Protein AF-A0A928HZC8-F1 (afdb_monomer)

Secondary structure (DSSP, 8-state):
--HHHHHHHHHHHHHHHHHHHHHHHHHHHHHHHHHEETTTTEEPTT-SHHHHHHHHHHHHHHHHHHHHHS-------------HHHHHHHHHHHHHHHHHHHHHHHHHHHH-PPPTT-TTHHHHHHHHHHHHHHHHHHHHHHHHHH--SPPPHHHHHHTTHHHHHHHHHHHHHHH-SSS-TT-HHHHHHHHHHHHHHHHHHHHHHHHTT---HHHHHHHHHHHHHHHHHHHHHHHHHHHTTSS---HHHHHHHHHHHHHHHHHHHHHHHHHHHHHHHHHHHHHHHHHHHHHHHHHHHHS--

Nearest PDB structures (foldseek):
  3l39-assembly1_A  TM=3.666E-01  e=6.088E-01  Bacteroides thetaiotaomicron VPI-5482
  2kvp-assembly1_A  TM=2.699E-01  e=8.727E+00  Mus musculus
  7sqc-assembly1_1J  TM=1.290E-01  e=7.329E+00  Chlamydomonas reinhardtii

Mean predicted aligned error: 8.34 Å

Solvent-accessible surface area (backbone atoms only — not comparable to full-atom values): 15394 Å² total; per-residue (Å²): 127,73,61,70,58,49,24,56,48,47,42,51,52,50,51,50,26,52,50,48,7,51,54,45,13,52,52,44,36,53,44,48,75,74,41,42,40,79,88,78,60,40,67,48,91,92,54,68,61,67,59,51,53,50,51,52,50,50,51,33,49,51,41,32,48,58,45,65,74,53,74,92,75,86,71,87,73,69,81,69,63,80,49,74,66,48,22,50,28,25,36,47,28,16,48,25,26,47,49,18,27,50,41,41,53,48,48,44,71,76,70,49,77,84,59,98,83,48,93,57,53,66,55,53,53,31,52,50,52,26,35,64,28,18,54,53,21,17,53,38,26,40,43,57,34,74,42,82,65,84,73,49,78,75,54,42,62,33,44,48,27,48,30,51,23,37,51,36,45,40,51,37,67,71,66,46,79,87,48,62,87,83,30,68,67,54,53,43,41,45,51,18,38,51,28,45,30,48,21,42,49,35,50,34,29,45,66,66,78,55,58,49,63,59,62,25,52,19,26,38,48,25,16,28,31,35,20,24,39,40,19,45,28,53,52,52,35,36,76,70,65,77,35,77,89,43,38,64,49,27,49,33,49,24,41,35,29,43,30,52,31,46,52,46,50,50,43,44,45,21,50,53,49,45,51,56,52,54,50,56,50,53,54,52,55,51,52,54,54,52,54,61,50,58,54,56,62,62,75,75,111

Structure (mmCIF, N/CA/C/O backbone):
data_AF-A0A928HZC8-F1
#
_entry.id   AF-A0A928HZC8-F1
#
loop_
_atom_site.group_PDB
_atom_site.id
_atom_site.type_symbol
_atom_site.label_atom_id
_atom_site.label_alt_id
_atom_site.label_comp_id
_atom_site.label_asym_id
_atom_site.label_entity_id
_atom_site.label_seq_id
_atom_site.pdbx_PDB_ins_code
_atom_site.Cartn_x
_atom_site.Cartn_y
_atom_site.Cartn_z
_atom_site.occupancy
_atom_site.B_iso_or_equiv
_atom_site.auth_seq_id
_atom_site.auth_comp_id
_atom_site.auth_asym_id
_atom_site.auth_atom_id
_atom_site.pdbx_PDB_model_num
ATOM 1 N N . MET A 1 1 ? -27.969 -8.891 21.035 1.00 46.31 1 MET A N 1
ATOM 2 C CA . MET A 1 1 ? -27.879 -9.924 19.961 1.00 46.31 1 MET A CA 1
ATOM 3 C C . MET A 1 1 ? -27.386 -9.442 18.578 1.00 46.31 1 MET A C 1
ATOM 5 O O . MET A 1 1 ? -26.776 -10.246 17.888 1.00 46.31 1 MET A O 1
ATOM 9 N N . LYS A 1 2 ? -27.617 -8.195 18.112 1.00 53.41 2 LYS A N 1
ATOM 10 C CA . LYS A 1 2 ? -27.191 -7.761 16.751 1.00 53.41 2 LYS A CA 1
ATOM 11 C C . LYS A 1 2 ? -25.713 -7.346 16.609 1.00 53.41 2 LYS A C 1
ATOM 13 O O . LYS A 1 2 ? -25.180 -7.478 15.510 1.00 53.41 2 LYS A O 1
ATOM 18 N N . GLN A 1 3 ? -25.048 -6.861 17.663 1.00 55.69 3 GLN A N 1
ATOM 19 C CA . GLN A 1 3 ? -23.662 -6.374 17.550 1.00 55.69 3 GLN A CA 1
ATOM 20 C C . GLN A 1 3 ? -22.612 -7.505 17.491 1.00 55.69 3 GLN A C 1
ATOM 22 O O . GLN A 1 3 ? -21.657 -7.382 16.729 1.00 55.69 3 GLN A O 1
ATOM 27 N N . THR A 1 4 ? -22.821 -8.653 18.154 1.00 57.78 4 THR A N 1
ATOM 28 C CA . THR A 1 4 ? -21.889 -9.806 18.089 1.00 57.78 4 THR A CA 1
ATOM 29 C C . THR A 1 4 ? -21.733 -10.364 16.666 1.00 57.78 4 THR A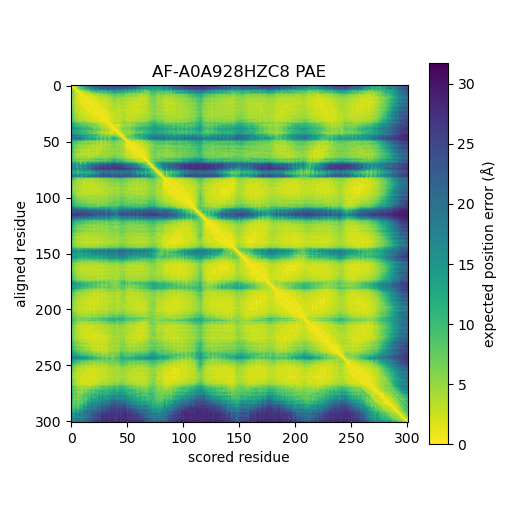 C 1
ATOM 31 O O . THR A 1 4 ? -20.652 -10.791 16.260 1.00 57.78 4 THR A O 1
ATOM 34 N N . GLY A 1 5 ? -22.793 -10.296 15.851 1.00 69.56 5 GLY A N 1
ATOM 35 C CA . GLY A 1 5 ? -22.745 -10.670 14.436 1.00 69.56 5 GLY A CA 1
ATOM 36 C C . GLY A 1 5 ? -21.952 -9.694 13.556 1.00 69.56 5 GLY A C 1
ATOM 37 O O . GLY A 1 5 ? -21.387 -10.113 12.544 1.00 69.56 5 GLY A O 1
ATOM 38 N N . LYS A 1 6 ? -21.878 -8.407 13.930 1.00 71.81 6 LYS A N 1
ATOM 39 C CA . LYS A 1 6 ? -21.172 -7.365 13.1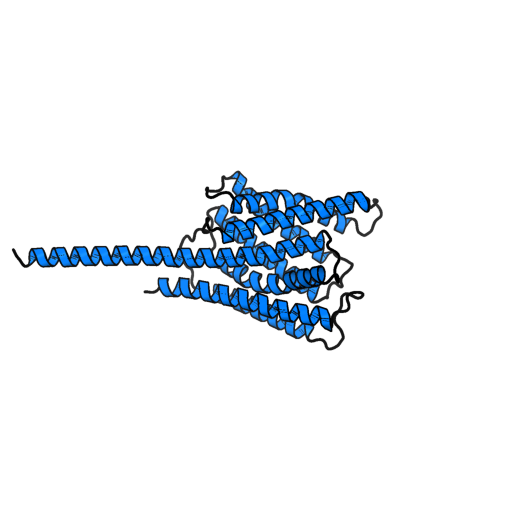61 1.00 71.81 6 LYS A CA 1
ATOM 40 C C . LYS A 1 6 ? -19.663 -7.579 13.220 1.00 71.81 6 LYS A C 1
ATOM 42 O O . LYS A 1 6 ? -19.020 -7.647 12.173 1.00 71.81 6 LYS A O 1
ATOM 47 N N . ALA A 1 7 ? -19.125 -7.735 14.423 1.00 72.31 7 ALA A N 1
ATOM 48 C CA . ALA A 1 7 ? -17.690 -7.836 14.620 1.00 72.31 7 ALA A CA 1
ATOM 49 C C . ALA A 1 7 ? -17.126 -9.137 14.020 1.00 72.31 7 ALA A C 1
ATOM 51 O O . ALA A 1 7 ? -16.178 -9.102 13.238 1.00 72.31 7 ALA A O 1
ATOM 52 N N . LYS A 1 8 ? -17.808 -10.274 14.237 1.00 80.88 8 LYS A N 1
ATOM 53 C CA . LYS A 1 8 ? -17.465 -11.555 13.594 1.00 80.88 8 LYS A CA 1
ATOM 54 C C . LYS A 1 8 ? -17.460 -11.453 12.064 1.00 80.88 8 LYS A C 1
ATOM 56 O O . LYS A 1 8 ? -16.576 -11.999 11.408 1.00 80.88 8 LYS A O 1
ATOM 61 N N . ARG A 1 9 ? -18.424 -10.733 11.479 1.00 83.56 9 ARG A N 1
ATOM 62 C CA . ARG A 1 9 ? -18.485 -10.492 10.028 1.00 83.56 9 ARG A CA 1
ATOM 63 C C . ARG A 1 9 ? -17.296 -9.662 9.537 1.00 83.56 9 ARG A C 1
ATOM 65 O O . ARG A 1 9 ? -16.719 -10.010 8.511 1.00 83.56 9 ARG A O 1
ATOM 72 N N . ASN A 1 10 ? -16.925 -8.597 10.246 1.00 84.38 10 ASN A N 1
ATOM 73 C CA . ASN A 1 10 ? -15.799 -7.736 9.871 1.00 84.38 10 ASN A CA 1
ATOM 74 C C . ASN A 1 10 ? -14.462 -8.498 9.924 1.00 84.38 10 ASN A C 1
ATOM 76 O O . ASN A 1 10 ? -13.658 -8.386 8.993 1.00 84.38 10 ASN A O 1
ATOM 80 N N . THR A 1 11 ? -14.268 -9.360 10.927 1.00 86.38 11 THR A N 1
ATOM 81 C CA . THR A 1 11 ? -13.117 -10.275 10.998 1.00 86.38 11 THR A CA 1
ATOM 82 C C . THR A 1 11 ? -13.085 -11.228 9.798 1.00 86.38 11 THR A C 1
ATOM 84 O O . THR A 1 11 ? -12.048 -11.365 9.149 1.00 86.38 11 THR A O 1
ATOM 87 N N . VAL A 1 12 ? -14.225 -11.840 9.446 1.00 89.62 12 VAL A N 1
ATOM 88 C CA . VAL A 1 12 ? -14.330 -12.751 8.290 1.00 89.62 12 VAL A CA 1
ATOM 89 C C . VAL A 1 12 ? -14.020 -12.032 6.977 1.00 89.62 12 VAL A C 1
ATOM 91 O O . VAL A 1 12 ? -13.264 -12.553 6.164 1.00 89.62 12 VAL A O 1
ATOM 94 N N . LEU A 1 13 ? -14.549 -10.826 6.766 1.00 89.31 13 LEU A N 1
ATOM 95 C CA . LEU A 1 13 ? -14.273 -10.036 5.560 1.00 89.31 13 LEU A CA 1
ATOM 96 C C . LEU A 1 13 ? -12.801 -9.649 5.446 1.00 89.31 13 LEU A C 1
ATOM 98 O O . LEU A 1 13 ? -12.233 -9.731 4.362 1.00 89.31 13 LEU A O 1
ATOM 102 N N . THR A 1 14 ? -12.177 -9.274 6.563 1.00 89.81 14 THR A N 1
ATOM 103 C CA . THR A 1 14 ? -10.745 -8.954 6.603 1.00 89.81 14 THR A CA 1
ATOM 104 C C . THR A 1 14 ? -9.903 -10.182 6.268 1.00 89.81 14 THR A C 1
ATOM 106 O O . THR A 1 14 ? -8.990 -10.092 5.447 1.00 89.81 14 THR A O 1
ATOM 109 N N . ALA A 1 15 ? -10.250 -11.347 6.824 1.00 92.00 15 ALA A N 1
ATOM 110 C CA . ALA A 1 15 ? -9.597 -12.610 6.495 1.00 92.00 15 ALA A CA 1
ATOM 111 C C . ALA A 1 15 ? -9.774 -12.974 5.011 1.00 92.00 15 ALA A C 1
ATOM 113 O O . ALA A 1 15 ? -8.798 -13.311 4.347 1.00 92.00 15 ALA A O 1
ATOM 114 N N . LEU A 1 16 ? -10.986 -12.839 4.460 1.00 92.88 16 LEU A N 1
ATOM 115 C CA . LEU A 1 16 ? -11.252 -13.079 3.038 1.00 92.88 16 LEU A CA 1
ATOM 116 C C . LEU A 1 16 ? -10.463 -12.121 2.137 1.00 92.88 16 LEU A C 1
ATOM 118 O O . LEU A 1 16 ? -9.894 -12.561 1.140 1.00 92.88 16 LEU A O 1
ATOM 122 N N . ALA A 1 17 ? -10.383 -10.837 2.493 1.00 92.19 17 ALA A N 1
ATOM 123 C CA . ALA A 1 17 ? -9.593 -9.852 1.759 1.00 92.19 17 ALA A CA 1
ATOM 124 C C . ALA A 1 17 ? -8.102 -10.218 1.774 1.00 92.19 17 ALA A C 1
ATOM 126 O O . ALA A 1 17 ? -7.478 -10.257 0.714 1.00 92.19 17 ALA A O 1
ATOM 127 N N . ALA A 1 18 ? -7.550 -10.584 2.934 1.00 92.25 18 ALA A N 1
ATOM 128 C CA . ALA A 1 18 ? -6.159 -11.016 3.062 1.00 92.25 18 ALA A CA 1
ATOM 129 C C . ALA A 1 18 ? -5.864 -12.310 2.279 1.00 92.25 18 ALA A C 1
ATOM 131 O O . ALA A 1 18 ? -4.873 -12.379 1.554 1.00 92.25 18 ALA A O 1
ATOM 132 N N . VAL A 1 19 ? -6.745 -13.314 2.356 1.00 93.69 19 VAL A N 1
ATOM 133 C CA . VAL A 1 19 ? -6.611 -14.560 1.581 1.00 93.69 19 VAL A CA 1
ATOM 134 C C . VAL A 1 19 ? -6.688 -14.275 0.082 1.00 93.69 19 VAL A C 1
ATOM 136 O O . VAL A 1 19 ? -5.854 -14.767 -0.674 1.00 93.69 19 VAL A O 1
ATOM 139 N N . SER A 1 20 ? -7.630 -13.435 -0.360 1.00 92.31 20 SER A N 1
ATOM 140 C CA . SER A 1 20 ? -7.736 -13.052 -1.772 1.00 92.31 20 SER A CA 1
ATOM 141 C C . SER A 1 20 ? -6.491 -12.308 -2.263 1.00 92.31 20 SER A C 1
ATOM 143 O O . SER A 1 20 ? -6.023 -12.584 -3.365 1.00 92.31 20 SER A O 1
ATOM 145 N N . ALA A 1 21 ? -5.902 -11.444 -1.427 1.00 93.00 21 ALA A N 1
ATOM 146 C CA . ALA A 1 21 ? -4.652 -10.754 -1.721 1.00 93.00 21 ALA A CA 1
ATOM 147 C C . ALA A 1 21 ? -3.503 -11.743 -1.952 1.00 93.00 21 ALA A C 1
ATOM 149 O O . ALA A 1 21 ? -2.781 -11.612 -2.936 1.00 93.00 21 ALA A O 1
ATOM 150 N N . LEU A 1 22 ? -3.372 -12.759 -1.092 1.00 92.56 22 LEU A N 1
ATOM 151 C CA . LEU A 1 22 ? -2.341 -13.792 -1.221 1.00 92.56 22 LEU A CA 1
ATOM 152 C C . LEU A 1 22 ? -2.549 -14.667 -2.461 1.00 92.56 22 LEU A C 1
ATOM 154 O O . LEU A 1 22 ? -1.602 -14.888 -3.211 1.00 92.56 22 LEU A O 1
ATOM 158 N N . VAL A 1 23 ? -3.775 -15.136 -2.711 1.00 93.25 23 VAL A N 1
ATOM 159 C CA . VAL A 1 23 ? -4.083 -15.981 -3.880 1.00 93.25 23 VAL A CA 1
ATOM 160 C C . VAL A 1 23 ? -3.816 -15.228 -5.185 1.00 93.25 23 VAL A C 1
ATOM 162 O O . VAL A 1 23 ? -3.160 -15.763 -6.079 1.00 93.25 23 VAL A O 1
ATOM 165 N N . LEU A 1 24 ? -4.277 -13.978 -5.288 1.00 92.44 24 LEU A N 1
ATOM 166 C CA . LEU A 1 24 ? -4.050 -13.145 -6.470 1.00 92.44 24 LEU A CA 1
ATOM 167 C C . LEU A 1 24 ? -2.570 -12.789 -6.639 1.00 92.44 24 LEU A C 1
ATOM 169 O O . LEU A 1 24 ? -2.073 -12.824 -7.762 1.00 92.44 24 LEU A O 1
ATOM 173 N N . ALA A 1 25 ? -1.855 -12.502 -5.547 1.00 92.12 25 ALA A N 1
ATOM 174 C CA . ALA A 1 25 ? -0.416 -12.260 -5.581 1.00 92.12 25 ALA A CA 1
ATOM 175 C C . ALA A 1 25 ? 0.354 -13.476 -6.102 1.00 92.12 25 ALA A C 1
ATOM 177 O O . ALA A 1 25 ? 1.162 -13.329 -7.011 1.00 92.12 25 ALA A O 1
ATOM 178 N N . VAL A 1 26 ? 0.068 -14.678 -5.590 1.00 92.00 26 VAL A N 1
ATOM 179 C CA . VAL A 1 26 ? 0.703 -15.917 -6.066 1.00 92.00 26 VAL A CA 1
ATOM 180 C C . VAL A 1 26 ? 0.413 -16.134 -7.549 1.00 92.00 26 VAL A C 1
ATOM 182 O O . VAL A 1 26 ? 1.335 -16.412 -8.315 1.00 92.00 26 VAL A O 1
ATOM 185 N N . TRP A 1 27 ? -0.839 -15.954 -7.981 1.00 91.00 27 TRP A N 1
ATOM 186 C CA . TRP A 1 27 ? -1.197 -16.089 -9.394 1.00 91.00 27 TRP A CA 1
ATOM 187 C C . TRP A 1 27 ? -0.432 -15.084 -10.269 1.00 91.00 27 TRP A C 1
ATOM 189 O O . TRP A 1 27 ? 0.175 -15.479 -11.265 1.00 91.00 27 TRP A O 1
ATOM 199 N N . GLN A 1 28 ? -0.379 -13.811 -9.874 1.00 90.25 28 GLN A N 1
ATOM 200 C CA . GLN A 1 28 ? 0.363 -12.789 -10.611 1.00 90.25 28 GLN A CA 1
ATOM 201 C C . GLN A 1 28 ? 1.872 -13.056 -10.618 1.00 90.25 28 GLN A C 1
ATOM 203 O O . GLN A 1 28 ? 2.502 -12.907 -11.659 1.00 90.25 28 GLN A O 1
ATOM 208 N N . SER A 1 29 ? 2.466 -13.494 -9.505 1.00 89.75 29 SER A N 1
ATOM 209 C CA . SER A 1 29 ? 3.883 -13.876 -9.455 1.00 89.75 29 SER A CA 1
ATOM 210 C C . SER A 1 29 ? 4.201 -15.010 -10.428 1.00 89.75 29 SER A C 1
ATOM 212 O O . SER A 1 29 ? 5.186 -14.921 -11.157 1.00 89.75 29 SER A O 1
ATOM 214 N N . LEU A 1 30 ? 3.355 -16.044 -10.488 1.00 89.69 30 LEU A N 1
ATOM 215 C CA . LEU A 1 30 ? 3.520 -17.153 -11.432 1.00 89.69 30 LEU A CA 1
ATOM 216 C C . LEU A 1 30 ? 3.375 -16.690 -12.887 1.00 89.69 30 LEU A C 1
ATOM 218 O O . LEU A 1 30 ? 4.137 -17.128 -13.750 1.00 89.69 30 LEU A O 1
ATOM 222 N N . LEU A 1 31 ? 2.428 -15.791 -13.172 1.00 87.75 31 LEU A N 1
ATOM 223 C CA . LEU A 1 31 ? 2.263 -15.208 -14.507 1.00 87.75 31 LEU A CA 1
ATOM 224 C C . LEU A 1 31 ? 3.474 -14.362 -14.909 1.00 87.75 31 LEU A C 1
ATOM 226 O O . LEU A 1 31 ? 3.952 -14.500 -16.034 1.00 87.75 31 LEU A O 1
ATOM 230 N N . LEU A 1 32 ? 4.000 -13.542 -13.996 1.00 86.12 32 LEU A N 1
ATOM 231 C CA . LEU A 1 32 ? 5.204 -12.748 -14.239 1.00 86.12 32 LEU A CA 1
ATOM 232 C C . LEU A 1 32 ? 6.428 -13.636 -14.499 1.00 86.12 32 LEU A C 1
ATOM 234 O O . LEU A 1 32 ? 7.189 -13.372 -15.417 1.00 86.12 32 LEU A O 1
ATOM 238 N N . GLN A 1 33 ? 6.600 -14.731 -13.761 1.00 86.12 33 GLN A N 1
ATOM 239 C CA . GLN A 1 33 ? 7.748 -15.624 -13.970 1.00 86.12 33 GLN A CA 1
ATOM 240 C C . GLN A 1 33 ? 7.670 -16.433 -15.267 1.00 86.12 33 GLN A C 1
ATOM 242 O O . GLN A 1 33 ? 8.701 -16.757 -15.847 1.00 86.12 33 GLN A O 1
ATOM 247 N N . SER A 1 34 ? 6.465 -16.814 -15.695 1.00 86.19 34 SER A N 1
ATOM 248 C CA . SER A 1 34 ? 6.293 -17.782 -16.786 1.00 86.19 34 SER A CA 1
ATOM 249 C C . SER A 1 34 ? 5.952 -17.168 -18.142 1.00 86.19 34 SER A C 1
ATOM 251 O O . SER A 1 34 ? 6.138 -17.840 -19.158 1.00 86.19 34 SER A O 1
ATOM 253 N N . LYS A 1 35 ? 5.385 -15.955 -18.164 1.00 85.69 35 LYS A N 1
ATOM 254 C CA . LYS A 1 35 ? 4.757 -15.362 -19.359 1.00 85.69 35 LYS A CA 1
ATOM 255 C C . LYS A 1 35 ? 5.023 -13.872 -19.544 1.00 85.69 35 LYS A C 1
ATOM 257 O O . LYS A 1 35 ? 4.456 -13.284 -20.465 1.00 85.69 35 LYS A O 1
ATOM 262 N N . PHE A 1 36 ? 5.793 -13.243 -18.661 1.00 83.12 36 PHE A N 1
ATOM 263 C CA . PHE A 1 36 ? 6.118 -11.827 -18.774 1.00 83.12 36 PHE A CA 1
ATOM 264 C C . PHE A 1 36 ? 7.534 -11.658 -19.303 1.00 83.12 36 PHE A C 1
ATOM 266 O O . PHE A 1 36 ? 8.500 -12.135 -18.712 1.00 83.12 36 PHE A O 1
ATOM 273 N N . ASP A 1 37 ? 7.637 -10.962 -20.424 1.00 81.94 37 ASP A N 1
ATOM 274 C CA . ASP A 1 37 ? 8.900 -10.520 -20.979 1.00 81.94 37 ASP A CA 1
ATOM 275 C C . ASP A 1 37 ? 9.331 -9.237 -20.256 1.00 81.94 37 ASP A C 1
ATOM 277 O O . ASP A 1 37 ? 8.673 -8.191 -20.340 1.00 81.94 37 ASP A O 1
ATOM 281 N N . PHE A 1 38 ? 10.430 -9.341 -19.509 1.00 76.75 38 PHE A N 1
ATOM 282 C CA . PHE A 1 38 ? 10.988 -8.246 -18.721 1.00 76.75 38 PHE A CA 1
ATOM 283 C C . PHE A 1 38 ? 11.695 -7.192 -19.576 1.00 76.75 38 PHE A C 1
ATOM 285 O O . PHE A 1 38 ? 11.777 -6.050 -19.127 1.00 76.75 38 PHE A O 1
ATOM 292 N N . ASP A 1 39 ? 12.123 -7.526 -20.798 1.00 75.06 39 ASP A N 1
ATOM 293 C CA . ASP A 1 39 ? 12.777 -6.579 -21.707 1.00 75.06 39 ASP A CA 1
ATOM 294 C C . ASP A 1 39 ? 11.744 -5.678 -22.388 1.00 75.06 39 ASP A C 1
ATOM 296 O O . ASP A 1 39 ? 11.927 -4.465 -22.508 1.00 75.06 39 ASP A O 1
ATOM 300 N N . THR A 1 40 ? 10.617 -6.259 -22.811 1.00 73.12 40 THR A N 1
ATOM 301 C CA . THR A 1 40 ? 9.531 -5.501 -23.452 1.00 73.12 40 THR A CA 1
ATOM 302 C C . THR A 1 40 ? 8.460 -5.014 -22.474 1.00 73.12 40 THR A C 1
ATOM 304 O O . THR A 1 40 ? 7.591 -4.231 -22.870 1.00 73.12 40 THR A O 1
ATOM 307 N N . HIS A 1 41 ? 8.527 -5.438 -21.206 1.00 73.31 41 HIS A N 1
ATOM 308 C CA . HIS A 1 41 ? 7.555 -5.204 -20.127 1.00 73.31 41 HIS A CA 1
ATOM 309 C C . HIS A 1 41 ? 6.134 -5.679 -20.442 1.00 73.31 41 HIS A C 1
ATOM 311 O O . HIS A 1 41 ? 5.140 -5.006 -20.115 1.00 73.31 41 HIS A O 1
ATOM 317 N N . THR A 1 42 ? 6.016 -6.802 -21.154 1.00 78.31 42 THR A N 1
ATOM 318 C CA . THR A 1 42 ? 4.739 -7.241 -21.721 1.00 78.31 42 THR A CA 1
ATOM 319 C C . THR A 1 42 ? 4.505 -8.732 -21.586 1.00 78.31 42 THR A C 1
ATOM 321 O O . THR A 1 42 ? 5.433 -9.522 -21.510 1.00 78.31 42 THR A O 1
ATOM 324 N N . TYR A 1 43 ? 3.230 -9.110 -21.515 1.00 80.88 43 TYR A N 1
ATOM 325 C CA . TYR A 1 43 ? 2.842 -10.513 -21.488 1.00 80.88 43 TYR A CA 1
ATOM 326 C C . TYR A 1 43 ? 2.843 -11.112 -22.890 1.00 80.88 43 TYR A C 1
ATOM 328 O O . TYR A 1 43 ? 2.415 -10.447 -23.840 1.00 80.88 43 TYR A O 1
ATOM 336 N N . ASP A 1 44 ? 3.209 -12.391 -22.981 1.00 81.06 44 ASP A N 1
ATOM 337 C CA . ASP A 1 44 ? 3.107 -13.167 -24.214 1.00 81.06 44 ASP A CA 1
ATOM 338 C C . ASP A 1 44 ? 1.677 -13.116 -24.794 1.00 81.06 44 ASP A C 1
ATOM 340 O O . ASP A 1 44 ? 0.688 -13.116 -24.039 1.00 81.06 44 ASP A O 1
ATOM 344 N N . PRO A 1 45 ? 1.521 -13.125 -26.129 1.00 74.25 45 PRO A N 1
ATOM 345 C CA . PRO A 1 45 ? 0.212 -13.214 -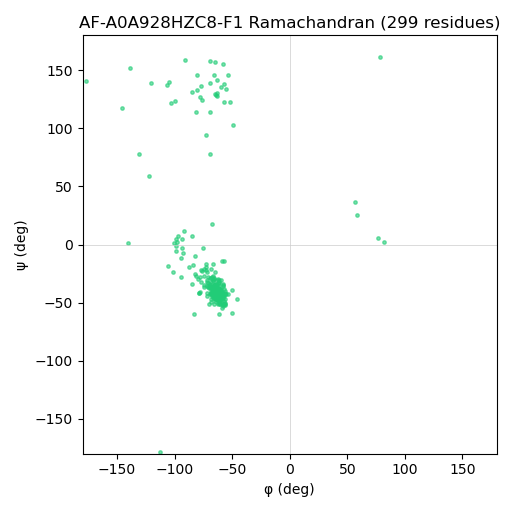26.767 1.00 74.25 45 PRO A CA 1
ATOM 346 C C . PRO A 1 45 ? -0.573 -14.446 -26.285 1.00 74.25 45 PRO A C 1
ATOM 348 O O . PRO A 1 45 ? -0.041 -15.550 -26.223 1.00 74.25 45 PRO A O 1
ATOM 351 N N . GLY A 1 46 ? -1.855 -14.268 -25.952 1.00 71.31 46 GLY A N 1
ATOM 352 C CA . GLY A 1 46 ? -2.714 -15.352 -25.448 1.00 71.31 46 GLY A CA 1
ATOM 353 C C . GLY A 1 46 ? -2.574 -15.650 -23.949 1.00 71.31 46 GLY A C 1
ATOM 354 O O . GLY A 1 46 ? -3.248 -16.545 -23.441 1.00 71.31 46 GLY A O 1
ATOM 355 N N . THR A 1 47 ? -1.750 -14.895 -23.218 1.00 75.88 47 THR A N 1
ATOM 356 C CA . THR A 1 47 ? -1.642 -15.013 -21.757 1.00 75.88 47 THR A CA 1
ATOM 357 C C . THR A 1 47 ? -2.940 -14.597 -21.063 1.00 75.88 47 THR A C 1
ATOM 359 O O . THR A 1 47 ? -3.604 -13.643 -21.466 1.00 75.88 47 THR A O 1
ATOM 362 N N . ALA A 1 48 ? -3.273 -15.257 -19.951 1.00 69.56 48 ALA A N 1
ATOM 363 C CA . ALA A 1 48 ? -4.457 -14.987 -19.129 1.00 69.56 48 ALA A CA 1
ATOM 364 C C . ALA A 1 48 ? -4.450 -13.625 -18.386 1.00 69.56 48 ALA A C 1
ATOM 366 O O . ALA A 1 48 ? -5.227 -13.428 -17.451 1.00 69.56 48 ALA A O 1
ATOM 367 N N . SER A 1 49 ? -3.616 -12.657 -18.785 1.00 71.44 49 SER A N 1
ATOM 368 C CA . SER A 1 49 ? -3.534 -11.337 -18.143 1.00 71.44 49 SER A CA 1
ATOM 369 C C . SER A 1 49 ? -4.864 -10.558 -18.130 1.00 71.44 49 SER A C 1
ATOM 371 O O . SER A 1 49 ? -5.150 -9.927 -17.108 1.00 71.44 49 SER A O 1
ATOM 373 N N . PRO A 1 50 ? -5.754 -10.647 -19.148 1.00 76.94 50 PRO A N 1
ATOM 374 C CA . PRO A 1 50 ? -7.071 -10.011 -19.072 1.00 76.94 50 PRO A CA 1
ATOM 375 C C . PRO A 1 50 ? -7.992 -10.683 -18.047 1.00 76.94 50 PRO A C 1
ATOM 377 O O . PRO A 1 50 ? -8.778 -10.004 -17.389 1.00 76.94 50 PRO A O 1
ATOM 380 N N . MET A 1 51 ? -7.884 -12.008 -17.879 1.00 80.94 51 MET A N 1
ATOM 381 C CA . MET A 1 51 ? -8.674 -12.749 -16.888 1.00 80.94 51 MET A CA 1
ATOM 382 C C . MET A 1 51 ? -8.268 -12.369 -15.467 1.00 80.94 51 MET A C 1
ATOM 384 O O . MET A 1 51 ? -9.140 -12.166 -14.626 1.00 80.94 51 MET A O 1
ATOM 388 N N . LEU A 1 52 ? -6.966 -12.207 -15.211 1.00 82.06 52 LEU A N 1
ATOM 389 C CA . LEU A 1 52 ? -6.489 -11.717 -13.921 1.00 82.06 52 LEU A CA 1
ATOM 390 C C . LEU A 1 52 ? -7.021 -10.308 -13.632 1.00 82.06 52 LEU A C 1
ATOM 392 O O . LEU A 1 52 ? -7.541 -10.069 -12.547 1.00 82.06 52 LEU A O 1
ATOM 396 N N . MET A 1 53 ? -6.946 -9.388 -14.598 1.00 81.81 53 MET A N 1
ATOM 397 C CA . MET A 1 53 ? -7.466 -8.024 -14.430 1.00 81.81 53 MET A CA 1
ATOM 398 C C . MET A 1 53 ? -8.968 -8.017 -14.116 1.00 81.81 53 MET A C 1
ATOM 400 O O . MET A 1 53 ? -9.408 -7.289 -13.227 1.00 81.81 53 MET A O 1
ATOM 404 N N . LEU A 1 54 ? -9.750 -8.862 -14.794 1.00 84.56 54 LEU A N 1
ATOM 405 C CA . LEU A 1 54 ? -11.174 -9.039 -14.502 1.00 84.56 54 LEU A CA 1
ATOM 406 C C . LEU A 1 54 ? -11.408 -9.627 -13.108 1.00 84.56 54 LEU A C 1
ATOM 408 O O . LEU A 1 54 ? -12.278 -9.139 -12.391 1.00 84.56 54 LEU A O 1
ATOM 412 N N . ALA A 1 55 ? -10.632 -10.636 -12.705 1.00 85.25 55 ALA A N 1
ATOM 413 C CA . ALA A 1 55 ? -10.732 -11.241 -11.379 1.00 85.25 55 ALA A CA 1
ATOM 414 C C . ALA A 1 55 ? -10.414 -10.223 -10.275 1.00 85.25 55 ALA A C 1
ATOM 416 O O . ALA A 1 55 ? -11.179 -10.088 -9.322 1.00 85.25 55 ALA A O 1
ATOM 417 N N . VAL A 1 56 ? -9.336 -9.452 -10.433 1.00 86.88 56 VAL A N 1
ATOM 418 C CA . VAL A 1 56 ? -8.955 -8.384 -9.501 1.00 86.88 56 VAL A CA 1
ATOM 419 C C . VAL A 1 56 ? -10.044 -7.313 -9.420 1.00 86.88 56 VAL A C 1
ATOM 421 O O . VAL A 1 56 ? -10.438 -6.925 -8.320 1.00 86.88 56 VAL A O 1
ATOM 424 N N . LEU A 1 57 ? -10.569 -6.859 -10.563 1.00 87.25 57 LEU A N 1
ATOM 425 C CA . LEU A 1 57 ? -11.639 -5.863 -10.600 1.00 87.25 57 LEU A CA 1
ATOM 426 C C . LEU A 1 57 ? -12.917 -6.388 -9.935 1.00 87.25 57 LEU A C 1
ATOM 428 O O . LEU A 1 57 ? -13.541 -5.669 -9.157 1.00 87.25 57 LEU A O 1
ATOM 432 N N . ALA A 1 58 ? -13.290 -7.641 -10.199 1.00 87.12 58 ALA A N 1
ATOM 433 C CA . ALA A 1 58 ? -14.440 -8.277 -9.570 1.00 87.12 58 ALA A CA 1
ATOM 434 C C . ALA A 1 58 ? -14.271 -8.331 -8.046 1.00 87.12 58 ALA A C 1
ATOM 436 O O . ALA A 1 58 ? -15.175 -7.926 -7.320 1.00 87.12 58 ALA A O 1
ATOM 437 N N . VAL A 1 59 ? -13.100 -8.748 -7.556 1.00 88.19 59 VAL A N 1
ATOM 438 C CA . VAL A 1 59 ? -12.780 -8.780 -6.121 1.00 88.19 59 VAL A CA 1
ATOM 439 C C . VAL A 1 59 ? -12.847 -7.378 -5.505 1.00 88.19 59 VAL A C 1
ATOM 441 O O . VAL A 1 59 ? -13.488 -7.195 -4.469 1.00 88.19 59 VAL A O 1
ATOM 444 N N . PHE A 1 60 ? -12.264 -6.372 -6.163 1.00 87.94 60 PHE A N 1
ATOM 445 C CA . PHE A 1 60 ? -12.336 -4.974 -5.734 1.00 87.94 60 PHE A CA 1
ATOM 446 C C . PHE A 1 60 ? -13.788 -4.491 -5.605 1.00 87.94 60 PHE A C 1
ATOM 448 O O . PHE A 1 60 ? -14.183 -3.978 -4.556 1.00 87.94 60 PHE A O 1
ATOM 455 N N . VAL A 1 61 ? -14.597 -4.695 -6.650 1.00 88.44 61 VAL A N 1
ATOM 456 C CA . VAL A 1 61 ? -16.007 -4.286 -6.684 1.00 88.44 61 VAL A CA 1
ATOM 457 C C . VAL A 1 61 ? -16.818 -5.029 -5.623 1.00 88.44 61 VAL A C 1
ATOM 459 O O . VAL A 1 61 ? -17.629 -4.401 -4.948 1.00 88.44 61 VAL A O 1
ATOM 462 N N . LEU A 1 62 ? -16.584 -6.328 -5.422 1.00 90.25 62 LEU A N 1
ATOM 463 C CA . LEU A 1 62 ? -17.276 -7.123 -4.405 1.00 90.25 62 LEU A CA 1
ATOM 464 C C . LEU A 1 62 ? -17.004 -6.598 -2.993 1.00 90.25 62 LEU A C 1
ATOM 466 O O . LEU A 1 62 ? -17.955 -6.349 -2.249 1.00 90.25 62 LEU A O 1
ATOM 470 N N . PHE A 1 63 ? -15.739 -6.364 -2.631 1.00 88.19 63 PHE A N 1
ATOM 471 C CA . PHE A 1 63 ? -15.407 -5.801 -1.319 1.00 88.19 63 PHE A CA 1
ATOM 472 C C . PHE A 1 63 ? -15.959 -4.385 -1.162 1.00 88.19 63 PHE A C 1
ATOM 474 O O . PHE A 1 63 ? -16.589 -4.085 -0.147 1.00 88.19 63 PHE A O 1
ATOM 481 N N . PHE A 1 64 ? -15.818 -3.536 -2.179 1.00 86.50 64 PHE A N 1
ATOM 482 C CA . PHE A 1 64 ? -16.322 -2.169 -2.126 1.00 86.50 64 PHE A CA 1
ATOM 483 C C . PHE A 1 64 ? -17.851 -2.124 -1.973 1.00 86.50 64 PHE A C 1
ATOM 485 O O . PHE A 1 64 ? -18.365 -1.502 -1.040 1.00 86.50 64 PHE A O 1
ATOM 492 N N . LEU A 1 65 ? -18.595 -2.845 -2.817 1.00 87.12 65 LEU A N 1
ATOM 493 C CA . LEU A 1 65 ? -20.057 -2.897 -2.751 1.00 87.12 65 LEU A CA 1
ATOM 494 C C . LEU A 1 65 ? -20.561 -3.555 -1.469 1.00 87.12 65 LEU A C 1
ATOM 496 O O . LEU A 1 65 ? -21.571 -3.093 -0.936 1.00 87.12 65 LEU A O 1
ATOM 500 N N . SER A 1 66 ? -19.856 -4.558 -0.931 1.00 84.06 66 SER A N 1
ATOM 501 C CA . SER A 1 66 ? -20.251 -5.199 0.330 1.00 84.06 66 SER A CA 1
ATOM 502 C C . SER A 1 66 ? -20.431 -4.160 1.442 1.00 84.06 66 SER A C 1
ATOM 504 O O . SER A 1 66 ? -21.462 -4.139 2.108 1.00 84.06 66 SER A O 1
ATOM 506 N N . THR A 1 67 ? -19.521 -3.186 1.526 1.00 77.62 67 THR A N 1
ATOM 507 C CA . THR A 1 67 ? -19.586 -2.095 2.509 1.00 77.62 67 THR A CA 1
ATOM 508 C C . THR A 1 67 ? -20.638 -1.030 2.213 1.00 77.62 67 THR A C 1
ATOM 510 O O . THR A 1 67 ? -21.143 -0.363 3.124 1.00 77.62 67 THR A O 1
ATOM 513 N N . LEU A 1 68 ? -20.983 -0.838 0.937 1.00 77.50 68 LEU A N 1
ATOM 514 C CA . LEU A 1 68 ? -21.971 0.152 0.526 1.00 77.50 68 LEU A CA 1
ATOM 515 C C . LEU A 1 68 ? -23.404 -0.356 0.671 1.00 77.50 68 LEU A C 1
ATOM 517 O O . LEU A 1 68 ? -24.306 0.450 0.882 1.00 77.50 68 LEU A O 1
ATOM 521 N N . VAL A 1 69 ? -23.638 -1.660 0.624 1.00 78.31 69 VAL A N 1
ATOM 522 C CA . VAL A 1 69 ? -24.976 -2.217 0.860 1.00 78.31 69 VAL A CA 1
ATOM 523 C C . VAL A 1 69 ? -25.366 -2.134 2.347 1.00 78.31 69 VAL A C 1
ATOM 525 O O . VAL A 1 69 ? -26.548 -2.185 2.690 1.00 78.31 69 VAL A O 1
ATOM 528 N N . TRP A 1 70 ? -24.410 -1.919 3.256 1.00 71.19 70 TRP A N 1
ATOM 529 C CA . TRP A 1 70 ? -24.695 -1.818 4.688 1.00 71.19 70 TRP A CA 1
ATOM 530 C C . TRP A 1 70 ? -25.221 -0.429 5.097 1.00 71.19 70 TRP A C 1
ATOM 532 O O . TRP A 1 70 ? -24.711 0.619 4.686 1.00 71.19 70 TRP A O 1
ATOM 542 N N . LYS A 1 71 ? -26.309 -0.435 5.886 1.00 57.53 71 LYS A N 1
ATOM 543 C CA . LYS A 1 71 ? -27.053 0.755 6.347 1.00 57.53 71 LYS A CA 1
ATOM 544 C C . LYS A 1 71 ? -26.152 1.727 7.123 1.00 57.53 71 LYS A C 1
ATOM 546 O O . LYS A 1 71 ? -25.168 1.315 7.722 1.00 57.53 71 LYS A O 1
ATOM 551 N N . LYS A 1 72 ? -26.535 3.016 7.140 1.00 54.62 72 LYS A N 1
ATOM 552 C CA . LYS A 1 72 ? -25.902 4.091 7.935 1.00 54.62 72 LYS A CA 1
ATOM 553 C C . LYS A 1 72 ? -25.745 3.650 9.396 1.00 54.62 72 LYS A C 1
ATOM 555 O O . LYS A 1 72 ? -26.715 3.676 10.149 1.00 54.62 72 LYS A O 1
ATOM 560 N N . GLU A 1 73 ? -24.534 3.276 9.780 1.00 55.53 73 GLU A N 1
ATOM 561 C CA . GLU A 1 73 ? -24.164 3.060 11.175 1.00 55.53 73 GLU A CA 1
ATOM 562 C C . GLU A 1 73 ? -23.762 4.408 11.785 1.00 55.53 73 GLU A C 1
ATOM 564 O O . GLU A 1 73 ? -23.040 5.191 11.168 1.00 55.53 73 GLU A O 1
ATOM 569 N N . LYS A 1 74 ? -24.327 4.713 12.957 1.00 48.44 74 LYS A N 1
ATOM 570 C CA . LYS A 1 74 ? -24.137 5.975 13.693 1.00 48.44 74 LYS A CA 1
ATOM 571 C C . LYS A 1 74 ? -23.019 5.899 14.738 1.00 48.44 74 LYS A C 1
ATOM 573 O O . LYS A 1 74 ? -22.855 6.846 15.494 1.00 48.44 74 LYS A O 1
ATOM 578 N N . THR A 1 75 ? -22.289 4.793 14.814 1.00 49.44 75 THR A N 1
ATOM 579 C CA . THR A 1 75 ? -21.307 4.592 15.878 1.00 49.44 75 THR A CA 1
ATOM 580 C C . THR A 1 75 ? -20.041 5.386 15.580 1.00 49.44 75 THR A C 1
ATOM 582 O O . THR A 1 75 ? -19.475 5.276 14.488 1.00 49.44 75 THR A O 1
ATOM 585 N N . GLU A 1 76 ? -19.615 6.201 16.543 1.00 55.88 76 GLU A N 1
ATOM 586 C CA . GLU A 1 76 ? -18.316 6.871 16.537 1.00 55.88 76 GLU A CA 1
ATOM 587 C C . GLU A 1 76 ? -17.216 5.821 16.727 1.00 55.88 76 GLU A C 1
ATOM 589 O O . GLU A 1 76 ? -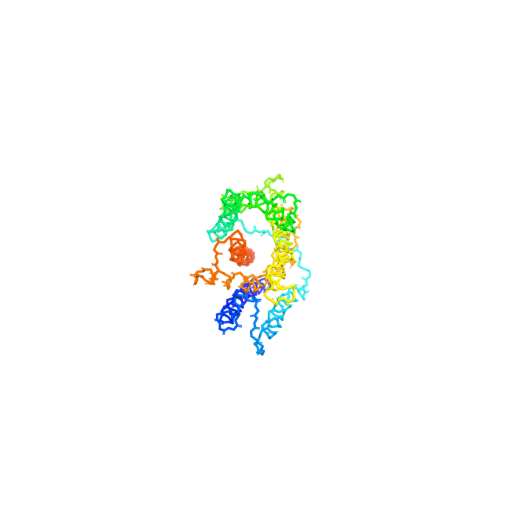16.686 5.628 17.814 1.00 55.88 76 GLU A O 1
ATOM 594 N N . GLU A 1 77 ? -16.894 5.088 15.663 1.00 63.03 77 GLU A N 1
ATOM 595 C CA . GLU A 1 77 ? -15.765 4.165 15.697 1.00 63.03 77 GLU A CA 1
ATOM 596 C C . GLU A 1 77 ? -14.477 4.979 15.871 1.00 63.03 77 GLU A C 1
ATOM 598 O O . GLU A 1 77 ? -14.219 5.947 15.143 1.00 63.03 77 GLU A O 1
ATOM 603 N N . THR A 1 78 ? -13.652 4.584 16.837 1.00 65.75 78 THR A N 1
ATOM 604 C CA . THR A 1 78 ? -12.310 5.137 17.009 1.00 65.75 78 THR A CA 1
ATOM 605 C C . THR A 1 78 ? -11.280 4.124 16.528 1.00 65.75 78 THR A C 1
ATOM 607 O O . THR A 1 78 ? -11.406 2.918 16.711 1.00 65.75 78 THR A O 1
ATOM 610 N N . LEU A 1 79 ? -10.241 4.607 15.851 1.00 68.00 79 LEU A N 1
ATOM 611 C CA . LEU A 1 79 ? -9.156 3.750 15.388 1.00 68.00 79 LEU A CA 1
ATOM 612 C C . LEU A 1 79 ? -8.340 3.258 16.589 1.00 68.00 79 LEU A C 1
ATOM 614 O O . LEU A 1 79 ? -7.636 4.056 17.206 1.00 68.00 79 LEU A O 1
ATOM 618 N N . SER A 1 80 ? -8.365 1.949 16.868 1.00 67.06 80 SER A N 1
ATOM 619 C CA . SER A 1 80 ? -7.577 1.316 17.942 1.00 67.06 80 SER A CA 1
ATOM 620 C C . SER A 1 80 ? -6.085 1.693 17.858 1.00 67.06 80 SER A C 1
ATOM 622 O O . SER A 1 80 ? -5.441 1.543 16.823 1.00 67.06 80 SER A O 1
ATOM 624 N N . ARG A 1 81 ? -5.512 2.282 18.909 1.00 62.69 81 ARG A N 1
ATOM 625 C CA . ARG A 1 81 ? -4.167 2.902 18.850 1.00 62.69 81 ARG A CA 1
ATOM 626 C C . ARG A 1 81 ? -3.039 2.020 19.382 1.00 62.69 81 ARG A C 1
ATOM 628 O O . ARG A 1 81 ? -1.911 2.491 19.474 1.00 62.69 81 ARG A O 1
ATOM 635 N N . GLY A 1 82 ? -3.316 0.771 19.750 1.00 62.16 82 GLY A N 1
ATOM 636 C CA . GLY A 1 82 ? -2.361 -0.045 20.495 1.00 62.16 82 GLY A CA 1
ATOM 637 C C . GLY A 1 82 ? -2.431 -1.519 20.137 1.00 62.16 82 GLY A C 1
ATOM 638 O O . GLY A 1 82 ? -3.437 -2.171 20.372 1.00 62.16 82 GLY A O 1
ATOM 639 N N . GLY A 1 83 ? -1.325 -2.034 19.606 1.00 80.62 83 GLY A N 1
ATOM 640 C CA . GLY A 1 83 ? -1.075 -3.455 19.396 1.00 80.62 83 GLY A CA 1
ATOM 641 C C . GLY A 1 83 ? 0.333 -3.645 18.839 1.00 80.62 83 GLY A C 1
ATOM 642 O O . GLY A 1 83 ? 0.769 -2.857 18.001 1.00 80.62 83 GLY A O 1
ATOM 643 N N . VAL A 1 84 ? 1.055 -4.677 19.288 1.00 87.31 84 VAL A N 1
ATOM 644 C CA . VAL A 1 84 ? 2.440 -4.938 18.841 1.00 87.31 84 VAL A CA 1
ATOM 645 C C . VAL A 1 84 ? 2.503 -5.078 17.318 1.00 87.31 84 VAL A C 1
ATOM 647 O O . VAL A 1 84 ? 3.358 -4.474 16.676 1.00 87.31 84 VAL A O 1
ATOM 650 N N . LEU A 1 85 ? 1.542 -5.792 16.724 1.00 89.94 85 LEU A N 1
ATOM 651 C CA . LEU A 1 85 ? 1.443 -5.968 15.272 1.00 89.94 85 LEU A CA 1
ATOM 652 C C . LEU A 1 85 ? 1.203 -4.646 14.529 1.00 89.94 85 LEU A C 1
ATOM 654 O O . LEU A 1 85 ? 1.747 -4.443 13.440 1.00 89.94 85 LEU A O 1
ATOM 658 N N . LEU A 1 86 ? 0.424 -3.728 15.111 1.00 90.69 86 LEU A N 1
ATOM 659 C CA . LEU A 1 86 ? 0.183 -2.413 14.516 1.00 90.69 86 LEU A CA 1
ATOM 660 C C . LEU A 1 86 ? 1.469 -1.579 14.543 1.00 90.69 86 LEU A C 1
ATOM 662 O O . LEU A 1 86 ? 1.832 -0.969 13.541 1.00 90.69 86 LEU A O 1
ATOM 666 N N . SER A 1 87 ? 2.201 -1.617 15.659 1.00 91.44 87 SER A N 1
ATOM 667 C CA . SER A 1 87 ? 3.485 -0.927 15.790 1.00 91.44 87 SER A CA 1
ATOM 668 C C . SER A 1 87 ? 4.549 -1.467 14.840 1.00 91.44 87 SER A C 1
ATOM 670 O O . SER A 1 87 ? 5.278 -0.687 14.226 1.00 91.44 87 SER A O 1
ATOM 672 N N . VAL A 1 88 ? 4.623 -2.789 14.676 1.00 94.12 88 VAL A N 1
ATOM 673 C CA . VAL A 1 88 ? 5.557 -3.433 13.743 1.00 94.12 88 VAL A CA 1
ATOM 674 C C . VAL A 1 88 ? 5.208 -3.078 12.297 1.00 94.12 88 VAL A C 1
ATOM 676 O O . VAL A 1 88 ? 6.069 -2.587 11.572 1.00 94.12 88 VAL A O 1
ATOM 679 N N . SER A 1 89 ? 3.950 -3.255 11.881 1.00 94.56 89 SER A N 1
ATOM 680 C CA . SER A 1 89 ? 3.526 -2.960 10.503 1.00 94.56 89 SER A CA 1
ATOM 681 C C . SER A 1 89 ? 3.681 -1.480 10.136 1.00 94.56 89 SER A C 1
ATOM 683 O O . SER A 1 89 ? 4.174 -1.168 9.050 1.00 94.56 89 SER A O 1
ATOM 685 N N . ALA A 1 90 ? 3.365 -0.563 11.055 1.00 94.38 90 ALA A N 1
ATOM 686 C CA . ALA A 1 90 ? 3.627 0.861 10.866 1.00 94.38 90 ALA A CA 1
ATOM 687 C C . ALA A 1 90 ? 5.136 1.152 10.769 1.00 94.38 90 ALA A C 1
ATOM 689 O O . ALA A 1 90 ? 5.568 1.867 9.867 1.00 94.38 90 ALA A O 1
ATOM 690 N N . SER A 1 91 ? 5.967 0.551 11.628 1.00 95.31 91 SER A N 1
ATOM 691 C CA . SER A 1 91 ? 7.427 0.734 11.565 1.00 95.31 91 SER A CA 1
ATOM 692 C C . SER A 1 91 ? 8.020 0.263 10.236 1.00 95.31 91 SER A C 1
ATOM 694 O O . SER A 1 91 ? 8.896 0.936 9.697 1.00 95.31 91 SER A O 1
ATOM 696 N N . LEU A 1 92 ? 7.521 -0.847 9.679 1.00 95.56 92 LEU A N 1
ATOM 697 C CA . LEU A 1 92 ? 7.930 -1.343 8.360 1.00 95.56 92 LEU A CA 1
ATOM 698 C C . LEU A 1 92 ? 7.574 -0.353 7.242 1.00 95.56 92 LEU A C 1
ATOM 700 O O . LEU A 1 92 ? 8.407 -0.091 6.375 1.00 95.56 92 LEU A O 1
ATOM 704 N N . CYS A 1 93 ? 6.388 0.265 7.300 1.00 95.62 93 CYS A N 1
ATOM 705 C CA . CYS A 1 93 ? 6.007 1.331 6.367 1.00 95.62 93 CYS A CA 1
ATOM 706 C C . CYS A 1 93 ? 6.971 2.526 6.464 1.00 95.62 93 CYS A C 1
ATOM 708 O O . CYS A 1 93 ? 7.472 3.007 5.447 1.00 95.62 93 CYS A O 1
ATOM 710 N N . GLY A 1 94 ? 7.272 2.980 7.687 1.00 96.00 94 GLY A N 1
ATOM 711 C CA . GLY A 1 94 ? 8.211 4.081 7.921 1.00 96.00 94 GLY A CA 1
ATOM 712 C C . GLY A 1 94 ? 9.632 3.771 7.444 1.00 96.00 94 GLY A C 1
ATOM 713 O O . GLY A 1 94 ? 10.260 4.603 6.790 1.00 96.00 94 GLY A O 1
ATOM 714 N N . ALA A 1 95 ? 10.120 2.557 7.702 1.00 95.12 95 ALA A N 1
ATOM 715 C CA . ALA A 1 95 ? 11.429 2.102 7.245 1.00 95.12 95 ALA A CA 1
ATOM 716 C C . ALA A 1 95 ? 11.516 2.043 5.712 1.00 95.12 95 ALA A C 1
ATOM 718 O O . ALA A 1 95 ? 12.478 2.556 5.143 1.00 95.12 95 ALA A O 1
ATOM 719 N N . ALA A 1 96 ? 10.503 1.496 5.031 1.00 94.00 96 ALA A N 1
ATOM 720 C CA . ALA A 1 96 ? 10.480 1.432 3.568 1.00 94.00 96 ALA A CA 1
ATOM 721 C C . ALA A 1 96 ? 10.507 2.820 2.913 1.00 94.00 96 ALA A C 1
ATOM 723 O O . ALA A 1 96 ? 11.210 3.022 1.924 1.00 94.00 96 ALA A O 1
ATOM 724 N N . LEU A 1 97 ? 9.815 3.800 3.500 1.00 95.38 97 LEU A N 1
ATOM 725 C CA . LEU A 1 97 ? 9.860 5.191 3.042 1.00 95.38 97 LEU A CA 1
ATOM 726 C C . LEU A 1 97 ? 11.259 5.805 3.196 1.00 95.38 97 LEU A C 1
ATOM 728 O O . LEU A 1 97 ? 11.743 6.465 2.275 1.00 95.38 97 LEU A O 1
ATOM 732 N N . LEU A 1 98 ? 11.942 5.561 4.320 1.00 95.31 98 LEU A N 1
ATOM 733 C CA . LEU A 1 98 ? 13.323 6.023 4.505 1.00 95.31 98 LEU A CA 1
ATOM 734 C C . LEU A 1 98 ? 14.296 5.345 3.536 1.00 95.31 98 LEU A C 1
ATOM 736 O O . LEU A 1 98 ? 15.171 6.019 2.994 1.00 95.31 98 LEU A O 1
ATOM 740 N N . VAL A 1 99 ? 14.124 4.048 3.273 1.00 93.19 99 VAL A N 1
ATOM 741 C CA . VAL A 1 99 ? 14.918 3.321 2.271 1.00 93.19 99 VAL A CA 1
ATOM 742 C C . VAL A 1 99 ? 14.677 3.893 0.874 1.00 93.19 99 VAL A C 1
ATOM 744 O O . VAL A 1 99 ? 15.641 4.174 0.170 1.00 93.19 99 VAL A O 1
ATOM 747 N N . SER A 1 100 ? 13.421 4.148 0.491 1.00 90.81 100 SER A N 1
ATOM 748 C CA . SER A 1 100 ? 13.076 4.784 -0.791 1.00 90.81 100 SER A CA 1
ATOM 749 C C . SER A 1 100 ? 13.743 6.156 -0.939 1.00 90.81 100 SER A C 1
ATOM 751 O O . SER A 1 100 ? 14.356 6.447 -1.968 1.00 90.81 100 SER A O 1
ATOM 753 N N . CYS A 1 101 ? 13.719 6.963 0.124 1.00 92.94 101 CYS A N 1
ATOM 754 C CA . CYS A 1 101 ? 14.402 8.252 0.180 1.00 92.94 101 CYS A CA 1
ATOM 755 C C . CYS A 1 101 ? 15.929 8.112 0.017 1.00 92.94 101 CYS A C 1
ATOM 757 O O . CYS A 1 101 ? 16.533 8.797 -0.810 1.00 92.94 101 CYS A O 1
ATOM 759 N N . GLY A 1 102 ? 16.552 7.187 0.756 1.00 90.88 102 GLY A N 1
ATOM 760 C CA . GLY A 1 102 ? 17.991 6.926 0.691 1.00 90.88 102 GLY A CA 1
ATOM 761 C C . GLY A 1 102 ? 18.450 6.425 -0.679 1.00 90.88 102 GLY A C 1
ATOM 762 O O . GLY A 1 102 ? 19.432 6.935 -1.217 1.00 90.88 102 GLY A O 1
ATOM 763 N N . LEU A 1 103 ? 17.711 5.488 -1.282 1.00 89.25 103 LEU A N 1
ATOM 764 C CA . LEU A 1 103 ? 17.988 4.989 -2.632 1.00 89.25 103 LEU A CA 1
ATOM 765 C C . LEU A 1 103 ? 17.863 6.098 -3.676 1.00 89.25 103 LEU A C 1
ATOM 767 O O . LEU A 1 103 ? 18.697 6.184 -4.575 1.00 89.25 103 LEU A O 1
ATOM 771 N N . PHE A 1 104 ? 16.882 6.994 -3.539 1.00 86.94 104 PHE A N 1
ATOM 772 C CA . PHE A 1 104 ? 16.777 8.144 -4.429 1.00 86.94 104 PHE A CA 1
ATOM 773 C C . PHE A 1 104 ? 18.005 9.061 -4.324 1.00 86.94 104 PHE A C 1
ATOM 775 O O . PHE A 1 104 ? 18.633 9.361 -5.342 1.00 86.94 104 PHE A O 1
ATOM 782 N N . PHE A 1 105 ? 18.412 9.455 -3.114 1.00 87.88 105 PHE A N 1
ATOM 783 C CA . PHE A 1 105 ? 19.611 10.282 -2.937 1.00 87.88 105 PHE A CA 1
ATOM 784 C C . PHE A 1 105 ? 20.886 9.583 -3.412 1.00 87.88 105 PHE A C 1
ATOM 786 O O . PHE A 1 105 ? 21.736 10.228 -4.021 1.00 87.88 105 PHE A O 1
ATOM 793 N N . HIS A 1 106 ? 20.993 8.268 -3.213 1.00 86.62 106 HIS A N 1
ATOM 794 C CA . HIS A 1 106 ? 22.081 7.469 -3.768 1.00 86.62 106 HIS A CA 1
ATOM 795 C C . HIS A 1 106 ? 22.105 7.562 -5.301 1.00 86.62 106 HIS A C 1
ATOM 797 O O . HIS A 1 106 ? 23.127 7.924 -5.879 1.00 86.62 106 HIS A O 1
ATOM 803 N N . THR A 1 107 ? 20.975 7.324 -5.978 1.00 81.81 107 THR A N 1
ATOM 804 C CA . THR A 1 107 ? 20.909 7.462 -7.446 1.00 81.81 107 THR A CA 1
ATOM 805 C C . THR A 1 107 ? 21.255 8.878 -7.912 1.00 81.81 107 THR A C 1
ATOM 807 O O . THR A 1 107 ? 21.978 9.042 -8.886 1.00 81.81 107 THR A O 1
ATOM 810 N N . MET A 1 108 ? 20.826 9.910 -7.184 1.00 80.50 108 MET A N 1
ATOM 811 C CA . MET A 1 108 ? 21.148 11.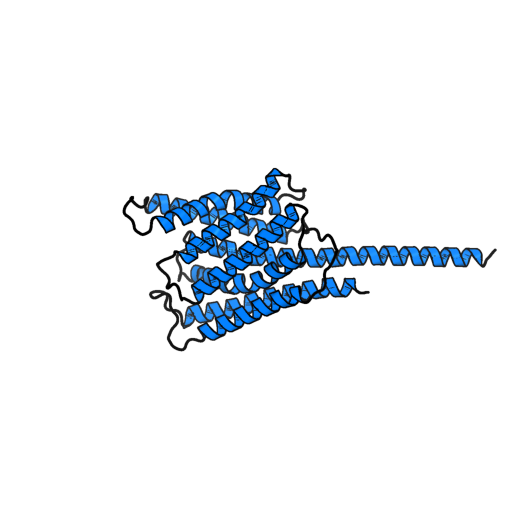302 -7.505 1.00 80.50 108 MET A CA 1
ATOM 812 C C . MET A 1 108 ? 22.647 11.606 -7.356 1.00 80.50 108 MET A C 1
ATOM 814 O O . MET A 1 108 ? 23.210 12.320 -8.185 1.00 80.50 108 MET A O 1
ATOM 818 N N . LEU A 1 109 ? 23.293 11.062 -6.319 1.00 83.06 109 LEU A N 1
ATOM 819 C CA . LEU A 1 109 ? 24.710 11.288 -6.033 1.00 83.06 109 LEU A CA 1
ATOM 820 C C . LEU A 1 109 ? 25.623 10.571 -7.037 1.00 83.06 109 LEU A C 1
ATOM 822 O O . LEU A 1 109 ? 26.609 11.151 -7.483 1.00 83.06 109 LEU A O 1
ATOM 826 N N . PHE A 1 110 ? 25.292 9.328 -7.398 1.00 80.25 110 PHE A N 1
ATOM 827 C CA . PHE A 1 110 ? 26.156 8.479 -8.227 1.00 80.25 110 PHE A CA 1
ATOM 828 C C . PHE A 1 110 ? 25.833 8.525 -9.724 1.00 80.25 110 PHE A C 1
ATOM 830 O O . PHE A 1 110 ? 26.730 8.325 -10.538 1.00 80.25 110 PHE A O 1
ATOM 837 N N . SER A 1 111 ? 24.584 8.801 -10.108 1.00 73.88 111 SER A N 1
ATOM 838 C CA . SER A 1 111 ? 24.173 8.882 -11.520 1.00 73.88 111 SER A CA 1
ATOM 839 C C . SER A 1 111 ? 24.098 10.320 -12.050 1.00 73.88 111 SER A C 1
ATOM 841 O O . SER A 1 111 ? 23.908 10.517 -13.248 1.00 73.88 111 SER A O 1
ATOM 843 N N . GLY A 1 112 ? 24.286 11.320 -11.182 1.00 67.38 112 GLY A N 1
ATOM 844 C CA . GLY A 1 112 ? 24.285 12.737 -11.539 1.00 67.38 112 GLY A CA 1
ATOM 845 C C . GLY A 1 112 ? 22.887 13.341 -11.725 1.00 67.38 112 GLY A C 1
ATOM 846 O O . GLY A 1 112 ? 21.880 12.652 -11.899 1.00 67.38 112 GLY A O 1
ATOM 847 N N . LEU A 1 113 ? 22.825 14.675 -11.673 1.00 65.94 113 LEU A N 1
ATOM 848 C CA . LEU A 1 113 ? 21.601 15.439 -11.912 1.00 65.94 113 LEU A CA 1
ATOM 849 C C . LEU A 1 113 ? 21.294 15.522 -13.417 1.00 65.94 113 LEU A C 1
ATOM 851 O O . LEU A 1 113 ? 22.192 15.831 -14.202 1.00 65.94 113 LEU A O 1
ATOM 855 N N . PRO A 1 114 ? 20.034 15.330 -13.847 1.00 61.47 114 PRO A N 1
ATOM 856 C CA . PRO A 1 114 ? 19.662 15.552 -15.240 1.00 61.47 114 PRO A CA 1
ATOM 857 C C . PRO A 1 114 ? 19.850 17.032 -15.619 1.00 61.47 114 PRO A C 1
ATOM 859 O O . PRO A 1 114 ? 19.325 17.933 -14.962 1.00 61.47 114 PRO A O 1
ATOM 862 N N . TYR A 1 115 ? 20.573 17.288 -16.711 1.00 56.84 115 TYR A N 1
ATOM 863 C CA . TYR A 1 115 ? 20.734 18.628 -17.283 1.00 56.84 115 TYR A CA 1
ATOM 864 C C . TYR A 1 115 ? 19.426 19.153 -17.906 1.00 56.84 115 TYR A C 1
ATOM 866 O O . TYR A 1 115 ? 18.540 18.386 -18.287 1.00 56.84 115 TYR A O 1
ATOM 874 N N . ALA A 1 116 ? 19.316 20.480 -18.046 1.00 50.06 116 ALA A N 1
ATOM 875 C CA . ALA A 1 116 ? 18.090 21.215 -18.392 1.00 50.06 116 ALA A CA 1
ATOM 876 C C . ALA A 1 116 ? 17.393 20.817 -19.717 1.00 50.06 116 ALA A C 1
ATOM 878 O O . ALA A 1 116 ? 16.235 21.182 -19.908 1.00 50.06 116 ALA A O 1
ATOM 879 N N . GLY A 1 117 ? 18.059 20.063 -20.600 1.00 56.41 117 GLY A N 1
ATOM 880 C CA . GLY A 1 117 ? 17.505 19.557 -21.863 1.00 56.41 117 GLY A CA 1
ATOM 881 C C . GLY A 1 117 ? 16.987 18.112 -21.829 1.00 56.41 117 GLY A C 1
ATOM 882 O O . GLY A 1 117 ? 16.582 17.604 -22.870 1.00 56.41 117 GLY A O 1
ATOM 883 N N . ASN A 1 118 ? 17.016 17.425 -20.680 1.00 67.62 118 ASN A N 1
ATOM 884 C CA . ASN A 1 118 ? 16.638 16.013 -20.612 1.00 67.62 118 ASN A CA 1
ATOM 885 C C . ASN A 1 118 ? 15.098 15.834 -20.675 1.00 67.62 118 ASN A C 1
ATOM 887 O O . ASN A 1 118 ? 14.390 16.394 -19.825 1.00 67.62 118 ASN A O 1
ATOM 891 N N . PRO A 1 119 ? 14.563 15.037 -21.625 1.00 63.78 119 PRO A N 1
ATOM 892 C CA . PRO A 1 119 ? 13.131 14.744 -21.726 1.00 63.78 119 PRO A CA 1
ATOM 893 C C . PRO A 1 119 ? 12.530 14.075 -20.475 1.00 63.78 119 PRO A C 1
ATOM 895 O O . PRO A 1 119 ? 11.302 14.073 -20.341 1.00 63.78 119 PRO A O 1
ATOM 898 N N . ASP A 1 120 ? 13.349 13.566 -19.550 1.00 73.00 120 ASP A N 1
ATOM 899 C CA . ASP A 1 120 ? 12.913 12.870 -18.330 1.00 73.00 120 ASP A CA 1
ATOM 900 C C . ASP A 1 120 ? 12.867 13.762 -17.079 1.00 73.00 120 ASP A C 1
ATOM 902 O O . ASP A 1 120 ? 12.579 13.297 -15.974 1.00 73.00 120 ASP A O 1
ATOM 906 N N . ARG A 1 121 ? 13.073 15.079 -17.226 1.00 77.75 121 ARG A N 1
ATOM 907 C CA . ARG A 1 121 ? 13.056 16.049 -16.111 1.00 77.75 121 ARG A CA 1
ATOM 908 C C . ARG A 1 121 ? 11.814 15.940 -15.219 1.00 77.75 121 ARG A C 1
ATOM 910 O O . ARG A 1 121 ? 11.924 16.066 -14.001 1.00 77.75 121 ARG A O 1
ATOM 917 N N . ALA A 1 122 ? 10.643 15.709 -15.813 1.00 79.56 122 ALA A N 1
ATOM 918 C CA . ALA A 1 122 ? 9.396 15.565 -15.066 1.00 79.56 122 ALA A CA 1
ATOM 919 C C . ALA A 1 122 ? 9.423 14.344 -14.129 1.00 79.56 122 ALA A C 1
ATOM 921 O O . ALA A 1 122 ? 9.009 14.451 -12.977 1.00 79.56 122 ALA A O 1
ATOM 922 N N . GLN A 1 123 ? 9.974 13.214 -14.579 1.00 80.19 123 GLN A N 1
ATOM 923 C CA . GLN A 1 123 ? 10.108 12.018 -13.747 1.00 80.19 123 GLN A CA 1
ATOM 924 C C . GLN A 1 123 ? 11.093 12.242 -12.598 1.00 80.19 123 GLN A C 1
ATOM 926 O O . GLN A 1 123 ? 10.811 11.851 -11.469 1.00 80.19 123 GLN A O 1
ATOM 931 N N . TYR A 1 124 ? 12.208 12.934 -12.842 1.00 80.94 124 TYR A N 1
ATOM 932 C CA . TYR A 1 124 ? 13.139 13.303 -11.772 1.00 80.94 124 TYR A CA 1
ATOM 933 C C . TYR A 1 124 ? 12.509 14.238 -10.738 1.00 80.94 124 TYR A C 1
ATOM 935 O O . TYR A 1 124 ? 12.703 14.036 -9.542 1.00 80.94 124 TYR A O 1
ATOM 943 N N . ALA A 1 125 ? 11.726 15.229 -11.176 1.00 85.56 125 ALA A N 1
ATOM 944 C CA . ALA A 1 125 ? 11.012 16.124 -10.269 1.00 85.56 125 ALA A CA 1
ATOM 945 C C . ALA A 1 125 ? 9.999 15.362 -9.397 1.00 85.56 125 ALA A C 1
ATOM 947 O O . ALA A 1 125 ? 9.921 15.610 -8.195 1.00 85.56 125 ALA A O 1
ATOM 948 N N . LEU A 1 126 ? 9.273 14.400 -9.977 1.00 88.44 126 LEU A N 1
ATOM 949 C CA . LEU A 1 126 ? 8.342 13.536 -9.244 1.00 88.44 126 LEU A CA 1
ATOM 950 C C . LEU A 1 126 ? 9.071 12.625 -8.250 1.00 88.44 126 LEU A C 1
ATOM 952 O O . LEU A 1 126 ? 8.654 12.532 -7.097 1.00 88.44 126 LEU A O 1
ATOM 956 N N . LYS A 1 127 ? 10.191 12.011 -8.650 1.00 85.31 127 LYS A N 1
ATOM 957 C CA . LYS A 1 127 ? 11.016 11.192 -7.750 1.00 85.31 127 LYS A CA 1
ATOM 958 C C . LYS A 1 127 ? 11.589 12.027 -6.596 1.00 85.31 127 LYS A C 1
ATOM 960 O O . LYS A 1 127 ? 11.477 11.614 -5.444 1.00 85.31 127 LYS A O 1
ATOM 965 N N . LEU A 1 128 ? 12.080 13.239 -6.863 1.00 87.88 128 LEU A N 1
ATOM 966 C CA . LEU A 1 128 ? 12.540 14.166 -5.822 1.00 87.88 128 LEU A CA 1
ATOM 967 C C . LEU A 1 128 ? 11.406 14.558 -4.869 1.00 87.88 128 LEU A C 1
ATOM 969 O O . LEU A 1 128 ? 11.573 14.490 -3.653 1.00 87.88 128 LEU A O 1
ATOM 973 N N . ALA A 1 129 ? 10.241 14.927 -5.404 1.00 91.69 129 ALA A N 1
ATOM 974 C CA . ALA A 1 129 ? 9.073 15.245 -4.590 1.00 91.69 129 ALA A CA 1
ATOM 975 C C . ALA A 1 129 ? 8.650 14.049 -3.719 1.00 91.69 129 ALA A C 1
ATOM 977 O O . ALA A 1 129 ? 8.348 14.230 -2.540 1.00 91.69 129 ALA A O 1
ATOM 978 N N . SER A 1 130 ? 8.703 12.825 -4.257 1.00 91.06 130 SER A N 1
ATOM 979 C CA . SER A 1 130 ? 8.422 11.609 -3.489 1.00 91.06 130 SER A CA 1
ATOM 980 C C . SER A 1 130 ? 9.440 11.389 -2.365 1.00 91.06 130 SER A C 1
ATOM 982 O O . SER A 1 130 ? 9.036 11.141 -1.234 1.00 91.06 130 SER A O 1
ATOM 984 N N . ALA A 1 131 ? 10.740 11.586 -2.611 1.00 90.44 131 ALA A N 1
ATOM 985 C CA . ALA A 1 131 ? 11.776 11.450 -1.585 1.00 90.44 131 ALA A CA 1
ATOM 986 C C . ALA A 1 131 ? 11.608 12.482 -0.456 1.00 90.44 131 ALA A C 1
ATOM 988 O O . ALA A 1 131 ? 11.690 12.141 0.725 1.00 90.44 131 ALA A O 1
ATOM 989 N N . LEU A 1 132 ? 11.284 13.731 -0.804 1.00 93.38 132 LEU A N 1
ATOM 990 C CA . LEU A 1 132 ? 11.010 14.783 0.178 1.00 93.38 132 LEU A CA 1
ATOM 991 C C . LEU A 1 132 ? 9.760 14.484 1.015 1.00 93.38 132 LEU A C 1
ATOM 993 O O . LEU A 1 132 ? 9.757 14.746 2.216 1.00 93.38 132 LEU A O 1
ATOM 997 N N . LEU A 1 133 ? 8.715 13.911 0.409 1.00 95.75 133 LEU A N 1
ATOM 998 C CA . LEU A 1 133 ? 7.491 13.508 1.108 1.00 95.75 133 LEU A CA 1
ATOM 999 C C . LEU A 1 133 ? 7.654 12.206 1.903 1.00 95.75 133 LEU A C 1
ATOM 1001 O O . LEU A 1 133 ? 6.910 11.983 2.861 1.00 95.75 133 LEU A O 1
ATOM 1005 N N . ALA A 1 134 ? 8.629 11.365 1.562 1.00 94.88 134 ALA A N 1
ATOM 1006 C CA . ALA A 1 134 ? 8.888 10.113 2.263 1.00 94.88 134 ALA A CA 1
ATOM 1007 C C . ALA A 1 134 ? 9.312 10.350 3.720 1.00 94.88 134 ALA A C 1
ATOM 1009 O O . ALA A 1 134 ? 8.873 9.621 4.605 1.00 94.88 134 ALA A O 1
ATOM 1010 N N . ILE A 1 135 ? 10.082 11.409 3.997 1.00 95.12 135 ILE A N 1
ATOM 1011 C CA . ILE A 1 135 ? 10.536 11.755 5.355 1.00 95.12 135 ILE A CA 1
ATOM 1012 C C . ILE A 1 135 ? 9.355 12.061 6.299 1.00 95.12 135 ILE A C 1
ATOM 1014 O O . ILE A 1 135 ? 9.199 11.346 7.290 1.00 95.12 135 ILE A O 1
ATOM 1018 N N . PRO A 1 136 ? 8.483 13.060 6.040 1.00 95.75 136 PRO A N 1
ATOM 1019 C CA . PRO A 1 136 ? 7.342 13.329 6.915 1.00 95.75 136 PRO A CA 1
ATOM 1020 C C . PRO A 1 136 ? 6.354 12.153 6.967 1.00 95.75 136 PRO A C 1
ATOM 1022 O O . PRO A 1 136 ? 5.749 11.914 8.013 1.00 95.75 136 PRO A O 1
ATOM 1025 N N . SER A 1 137 ? 6.236 11.376 5.886 1.00 96.00 137 SER A N 1
ATOM 1026 C CA . SER A 1 137 ? 5.435 10.145 5.868 1.00 96.00 137 SER A CA 1
ATOM 1027 C C . SER A 1 137 ? 6.003 9.077 6.806 1.00 96.00 137 SER A C 1
ATOM 1029 O O . SER A 1 137 ? 5.259 8.459 7.564 1.00 96.00 137 SER A O 1
ATOM 1031 N N . ALA A 1 138 ? 7.324 8.89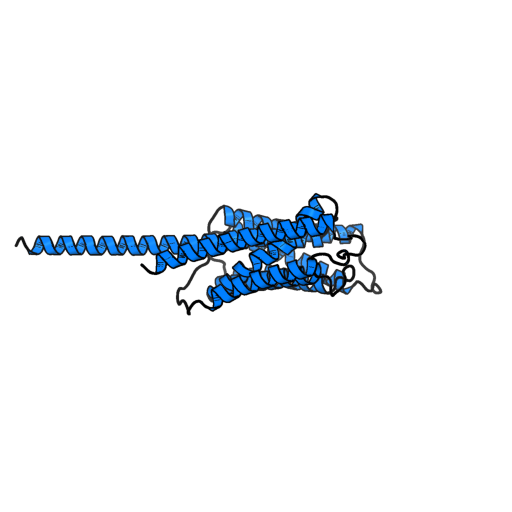6 6.829 1.00 96.25 138 ALA A N 1
ATOM 1032 C CA . ALA A 1 138 ? 7.981 7.970 7.743 1.00 96.25 138 ALA A CA 1
ATOM 1033 C C . ALA A 1 138 ? 7.799 8.409 9.198 1.00 96.25 138 ALA A C 1
ATOM 1035 O O . ALA A 1 138 ? 7.462 7.591 10.053 1.00 96.25 138 ALA A O 1
ATOM 1036 N N . VAL A 1 139 ? 7.932 9.712 9.474 1.00 94.81 139 VAL A N 1
ATOM 1037 C CA . VAL A 1 139 ? 7.669 10.267 10.810 1.00 94.81 139 VAL A CA 1
ATOM 1038 C C . VAL A 1 139 ? 6.227 9.982 11.240 1.00 94.81 139 VAL A C 1
ATOM 1040 O O . VAL A 1 139 ? 6.012 9.608 12.391 1.00 94.81 139 VAL A O 1
ATOM 1043 N N . TYR A 1 140 ? 5.239 10.095 10.346 1.00 93.62 140 TYR A N 1
ATOM 1044 C CA . TYR A 1 140 ? 3.852 9.729 10.656 1.00 93.62 140 TYR A CA 1
ATOM 1045 C C . TYR A 1 140 ? 3.726 8.268 11.104 1.00 93.62 140 TYR A C 1
ATOM 1047 O O . TYR A 1 140 ? 3.186 7.998 12.180 1.00 93.62 140 TYR A O 1
ATOM 1055 N N . PHE A 1 141 ? 4.273 7.335 10.325 1.00 94.44 141 PHE A N 1
ATOM 1056 C CA . PHE A 1 141 ? 4.195 5.910 10.637 1.00 94.44 141 PHE A CA 1
ATOM 1057 C C . PHE A 1 141 ? 4.970 5.531 11.905 1.00 94.44 141 PHE A C 1
ATOM 1059 O O . PHE A 1 141 ? 4.457 4.772 12.725 1.00 94.44 141 PHE A O 1
ATOM 1066 N N . PHE A 1 142 ? 6.146 6.115 12.147 1.00 93.88 142 PHE A N 1
ATOM 1067 C CA . PHE A 1 142 ? 6.855 5.917 13.414 1.00 93.88 142 PHE A CA 1
ATOM 1068 C C . PHE A 1 142 ? 6.084 6.486 14.603 1.00 93.88 142 PHE A C 1
ATOM 1070 O O . PHE A 1 142 ? 6.088 5.894 15.680 1.00 93.88 142 PHE A O 1
ATOM 1077 N N . ARG A 1 143 ? 5.360 7.597 14.432 1.00 90.31 143 ARG A N 1
ATOM 1078 C CA . ARG A 1 143 ? 4.479 8.093 15.497 1.00 90.31 143 ARG A CA 1
ATOM 1079 C C . ARG A 1 143 ? 3.332 7.134 15.778 1.00 90.31 143 ARG A C 1
ATOM 1081 O O . ARG A 1 143 ? 3.046 6.932 16.950 1.00 90.31 143 ARG A O 1
ATOM 1088 N N . ILE A 1 144 ? 2.726 6.517 14.764 1.00 88.62 144 ILE A N 1
ATOM 1089 C CA . ILE A 1 144 ? 1.750 5.436 14.987 1.00 88.62 144 ILE A CA 1
ATOM 1090 C C . ILE A 1 144 ? 2.407 4.262 15.720 1.00 88.62 144 ILE A C 1
ATOM 1092 O O . ILE A 1 144 ? 1.799 3.685 16.616 1.00 88.62 144 ILE A O 1
ATOM 1096 N N . ALA A 1 145 ? 3.652 3.929 15.378 1.00 89.25 145 ALA A N 1
ATOM 1097 C CA . ALA A 1 145 ? 4.343 2.801 15.981 1.00 89.25 145 ALA A CA 1
ATOM 1098 C C . ALA A 1 145 ? 4.699 3.006 17.459 1.00 89.25 145 ALA A C 1
ATOM 1100 O O . ALA A 1 145 ? 4.544 2.080 18.258 1.00 89.25 145 ALA A O 1
ATOM 1101 N N . PHE A 1 146 ? 5.168 4.204 17.821 1.00 86.25 146 PHE A N 1
ATOM 1102 C CA . PHE A 1 146 ? 5.728 4.488 19.146 1.00 86.25 146 PHE A CA 1
ATOM 1103 C C . PHE A 1 146 ? 4.809 5.309 20.057 1.00 86.25 146 PHE A C 1
ATOM 1105 O O . PHE A 1 146 ? 5.010 5.321 21.271 1.00 86.25 146 PHE A O 1
ATOM 1112 N N . SER A 1 147 ? 3.807 6.008 19.519 1.00 77.75 147 SER A N 1
ATOM 1113 C CA . SER A 1 147 ? 2.921 6.853 20.320 1.00 77.75 147 SER A CA 1
ATOM 1114 C C . SER A 1 147 ? 1.604 6.155 20.632 1.00 77.75 147 SER A C 1
ATOM 1116 O O . SER A 1 147 ? 0.840 5.800 19.741 1.00 77.75 147 SER A O 1
ATOM 1118 N N . ARG A 1 148 ? 1.298 6.045 21.928 1.00 68.69 148 ARG A N 1
ATOM 1119 C CA . ARG A 1 148 ? -0.027 5.639 22.429 1.00 68.69 148 ARG A CA 1
ATOM 1120 C C . ARG A 1 148 ? -0.941 6.836 22.733 1.00 68.69 148 ARG A C 1
ATOM 1122 O O . ARG A 1 148 ? -2.081 6.651 23.147 1.00 68.69 148 ARG A O 1
ATOM 1129 N N . GLN A 1 149 ? -0.444 8.065 22.571 1.00 64.81 149 GLN A N 1
ATOM 1130 C CA . GLN A 1 149 ? -1.150 9.293 22.949 1.00 64.81 149 GLN A CA 1
ATOM 1131 C C . GLN A 1 149 ? -1.991 9.853 21.792 1.00 64.81 149 GLN A C 1
ATOM 1133 O O . GLN A 1 149 ? -1.748 9.555 20.621 1.00 64.81 149 GLN A O 1
ATOM 1138 N N . LYS A 1 150 ? -2.992 10.691 22.111 1.00 65.69 150 LYS A N 1
ATOM 1139 C CA . LYS A 1 150 ? -3.761 11.414 21.084 1.00 65.69 150 LYS A CA 1
ATOM 1140 C C . LYS A 1 150 ? -2.817 12.305 20.266 1.00 65.69 150 LYS A C 1
ATOM 1142 O O . LYS A 1 150 ? -1.971 12.994 20.833 1.00 65.69 150 LYS A O 1
ATOM 1147 N N . LEU A 1 151 ? -2.972 12.305 18.939 1.00 68.56 151 LEU A N 1
ATOM 1148 C CA . LEU A 1 151 ? -2.197 13.195 18.078 1.00 68.56 151 LEU A CA 1
ATOM 1149 C C . LEU A 1 151 ? -2.544 14.652 18.401 1.00 68.56 151 LEU A C 1
ATOM 1151 O O . LEU A 1 151 ? -3.712 15.033 18.437 1.00 68.56 151 LEU A O 1
ATOM 1155 N N . SER A 1 152 ? -1.521 15.479 18.613 1.00 74.69 152 SER A N 1
ATOM 1156 C CA . SER A 1 152 ? -1.701 16.927 18.691 1.00 74.69 152 SER A CA 1
ATOM 1157 C C . SER A 1 152 ? -2.170 17.480 17.338 1.00 74.69 152 SER A C 1
ATOM 1159 O O . SER A 1 152 ? -1.900 16.889 16.293 1.00 74.69 152 SER A O 1
ATOM 1161 N N . ARG A 1 153 ? -2.829 18.647 17.318 1.00 74.56 153 ARG A N 1
ATOM 1162 C CA . ARG A 1 153 ? -3.282 19.307 16.073 1.00 74.56 153 ARG A CA 1
ATOM 1163 C C . ARG A 1 153 ? -2.227 19.354 14.946 1.00 74.56 153 ARG A C 1
ATOM 1165 O O . ARG A 1 153 ? -2.567 18.967 13.830 1.00 74.56 153 ARG A O 1
ATOM 1172 N N . PRO A 1 154 ? -0.956 19.745 15.182 1.00 74.62 154 PRO A N 1
ATOM 1173 C CA . PRO A 1 154 ? 0.059 19.699 14.125 1.00 74.62 154 PRO A CA 1
ATOM 1174 C C . PRO A 1 154 ? 0.427 18.266 13.711 1.00 74.62 154 PRO A C 1
ATOM 1176 O O . PRO A 1 154 ? 0.766 18.023 12.557 1.00 74.62 154 PRO A O 1
ATOM 1179 N N . ALA A 1 155 ? 0.317 17.291 14.616 1.00 76.44 155 ALA A N 1
ATOM 1180 C CA . ALA A 1 155 ? 0.540 15.886 14.296 1.00 76.44 155 ALA A CA 1
ATOM 1181 C C . ALA A 1 155 ? -0.563 15.315 13.384 1.00 76.44 155 ALA A C 1
ATOM 1183 O O . ALA A 1 155 ? -0.277 14.441 12.571 1.00 76.44 155 ALA A O 1
ATOM 1184 N N . VAL A 1 156 ? -1.791 15.844 13.450 1.00 83.31 156 VAL A N 1
ATOM 1185 C CA . VAL A 1 156 ? -2.872 15.476 12.519 1.00 83.31 156 VAL A CA 1
ATOM 1186 C C . VAL A 1 156 ? -2.523 15.877 11.084 1.00 83.31 156 VAL A C 1
ATOM 1188 O O . VAL A 1 156 ? -2.762 15.095 10.169 1.00 83.31 156 VAL A O 1
ATOM 1191 N N . MET A 1 157 ? -1.880 17.031 10.862 1.00 87.56 157 MET A N 1
ATOM 1192 C CA . MET A 1 157 ? -1.450 17.436 9.511 1.00 87.56 157 MET A CA 1
ATOM 1193 C C . MET A 1 157 ? -0.434 16.461 8.903 1.00 87.56 157 MET A C 1
ATOM 1195 O O . MET A 1 157 ? -0.427 16.250 7.692 1.00 87.56 157 MET A O 1
ATOM 1199 N N . LEU A 1 158 ? 0.375 15.808 9.742 1.00 90.50 158 LEU A N 1
ATOM 1200 C CA . LEU A 1 158 ? 1.360 14.824 9.299 1.00 90.50 158 LEU A CA 1
ATOM 1201 C C . LEU A 1 158 ? 0.711 13.578 8.667 1.00 90.50 158 LEU A C 1
ATOM 1203 O O . LEU A 1 158 ? 1.329 12.936 7.825 1.00 90.50 158 LEU A O 1
ATOM 1207 N N . SER A 1 159 ? -0.550 13.276 8.994 1.00 90.44 159 SER A N 1
ATOM 1208 C CA . SER A 1 159 ? -1.289 12.159 8.383 1.00 90.44 159 SER A CA 1
ATOM 1209 C C . SER A 1 159 ? -1.587 12.342 6.890 1.00 90.44 159 SER A C 1
ATOM 1211 O O . SER A 1 159 ? -1.856 11.363 6.200 1.00 90.44 159 SER A O 1
ATOM 1213 N N . PHE A 1 160 ? -1.479 13.564 6.352 1.00 93.69 160 PHE A N 1
ATOM 1214 C CA . PHE A 1 160 ? -1.584 13.801 4.907 1.00 93.69 160 PHE A CA 1
ATOM 1215 C C . PHE A 1 160 ? -0.278 13.574 4.155 1.00 93.69 160 PHE A C 1
ATOM 1217 O O . PHE A 1 160 ? -0.315 13.418 2.938 1.00 93.69 160 PHE A O 1
ATOM 1224 N N . ALA A 1 161 ? 0.867 13.541 4.842 1.00 95.38 161 ALA A N 1
ATOM 1225 C CA . ALA A 1 161 ? 2.148 13.276 4.199 1.00 95.38 161 ALA A CA 1
ATOM 1226 C C . ALA A 1 161 ? 2.155 11.943 3.424 1.00 95.38 161 ALA A C 1
ATOM 1228 O O . ALA A 1 161 ? 2.461 11.986 2.231 1.00 95.38 161 ALA A O 1
ATOM 1229 N N . PRO A 1 162 ? 1.742 10.792 4.002 1.00 95.69 162 PRO A N 1
ATOM 1230 C CA . PRO A 1 162 ? 1.719 9.531 3.256 1.00 95.69 162 PRO A CA 1
ATOM 1231 C C . PRO A 1 162 ? 0.695 9.537 2.113 1.00 95.69 162 PRO A C 1
ATOM 1233 O O . PRO A 1 162 ? 0.922 8.899 1.085 1.00 95.69 162 PRO A O 1
ATOM 1236 N N . VAL A 1 163 ? -0.396 10.303 2.235 1.00 96.56 163 VAL A N 1
ATOM 1237 C CA . VAL A 1 163 ? -1.360 10.514 1.141 1.00 96.56 163 VAL A CA 1
ATOM 1238 C C . VAL A 1 163 ? -0.690 11.260 -0.015 1.00 96.56 163 VAL A C 1
ATOM 1240 O O . VAL A 1 163 ? -0.767 10.821 -1.160 1.00 96.56 163 VAL A O 1
ATOM 1243 N N . ALA A 1 164 ? 0.014 12.356 0.282 1.00 96.56 164 ALA A N 1
ATOM 1244 C CA . ALA A 1 164 ? 0.737 13.144 -0.710 1.00 96.56 164 ALA A CA 1
ATOM 1245 C C . ALA A 1 164 ? 1.879 12.344 -1.355 1.00 96.56 164 ALA A C 1
ATOM 1247 O O . ALA A 1 164 ? 2.035 12.392 -2.573 1.00 96.56 164 ALA A O 1
ATOM 1248 N N . TYR A 1 165 ? 2.636 11.572 -0.567 1.00 96.00 165 TYR A N 1
ATOM 1249 C CA . TYR A 1 165 ? 3.655 10.654 -1.081 1.00 96.00 165 TYR A CA 1
ATOM 1250 C C . TYR A 1 165 ? 3.045 9.675 -2.088 1.00 96.00 165 TYR A C 1
ATOM 1252 O O . TYR A 1 165 ? 3.516 9.586 -3.219 1.00 96.00 165 TYR A O 1
ATOM 1260 N N . THR A 1 166 ? 1.953 9.005 -1.705 1.00 96.00 166 THR A N 1
ATOM 1261 C CA . THR A 1 166 ? 1.264 8.027 -2.559 1.00 96.00 166 THR A CA 1
ATOM 1262 C C . THR A 1 166 ? 0.735 8.680 -3.838 1.00 96.00 166 THR A C 1
ATOM 1264 O O . THR A 1 166 ? 0.862 8.104 -4.913 1.00 96.00 166 THR A O 1
ATOM 1267 N N . ALA A 1 167 ? 0.207 9.906 -3.754 1.00 96.06 167 ALA A N 1
ATOM 1268 C CA . ALA A 1 167 ? -0.264 10.662 -4.914 1.00 96.06 167 ALA A CA 1
ATOM 1269 C C . ALA A 1 167 ? 0.875 11.014 -5.884 1.00 96.06 167 ALA A C 1
ATOM 1271 O O . ALA A 1 167 ? 0.748 10.817 -7.091 1.00 96.06 167 ALA A O 1
ATOM 1272 N N . VAL A 1 168 ? 2.009 11.503 -5.375 1.00 94.81 168 VAL A N 1
ATOM 1273 C CA . VAL A 1 168 ? 3.180 11.809 -6.210 1.00 94.81 168 VAL A CA 1
ATOM 1274 C C . VAL A 1 168 ? 3.765 10.533 -6.816 1.00 94.81 168 VAL A C 1
ATOM 1276 O O . VAL A 1 168 ? 4.108 10.528 -7.998 1.00 94.81 168 VAL A O 1
ATOM 1279 N N . PHE A 1 169 ? 3.825 9.443 -6.047 1.00 92.75 169 PHE A N 1
ATOM 1280 C CA . PHE A 1 169 ? 4.295 8.145 -6.531 1.00 92.75 169 PHE A CA 1
ATOM 1281 C C . PHE A 1 169 ? 3.386 7.590 -7.635 1.00 92.75 169 PHE A C 1
ATOM 1283 O O . PHE A 1 169 ? 3.882 7.194 -8.686 1.00 92.75 169 PHE A O 1
ATOM 1290 N N . LEU A 1 170 ? 2.062 7.677 -7.468 1.00 94.06 170 LEU A N 1
ATOM 1291 C CA . LEU A 1 170 ? 1.069 7.339 -8.493 1.00 94.06 170 LEU A CA 1
ATOM 1292 C C . LEU A 1 170 ? 1.291 8.127 -9.791 1.00 94.06 170 LEU A C 1
ATOM 1294 O O . LEU A 1 170 ? 1.286 7.550 -10.879 1.00 94.06 170 LEU A O 1
ATOM 1298 N N . VAL A 1 171 ? 1.510 9.440 -9.689 1.00 92.56 171 VAL A N 1
ATOM 1299 C CA . VAL A 1 171 ? 1.800 10.287 -10.856 1.00 92.56 171 VAL A CA 1
ATOM 1300 C C . VAL A 1 171 ? 3.134 9.885 -11.499 1.00 92.56 171 VAL A C 1
ATOM 1302 O O . VAL A 1 171 ? 3.231 9.848 -12.725 1.00 92.56 171 VAL A O 1
ATOM 1305 N N . GLY A 1 172 ? 4.136 9.507 -10.700 1.00 89.00 172 GLY A N 1
ATOM 1306 C CA . GLY A 1 172 ? 5.390 8.914 -11.176 1.00 89.00 172 GLY A CA 1
ATOM 1307 C C . GLY A 1 172 ? 5.158 7.646 -11.998 1.00 89.00 172 GLY A C 1
ATOM 1308 O O . GLY A 1 172 ? 5.591 7.574 -13.147 1.00 89.00 172 GLY A O 1
ATOM 1309 N N . VAL A 1 173 ? 4.379 6.703 -11.462 1.00 88.88 173 VAL A N 1
ATOM 1310 C CA . VAL A 1 173 ? 3.978 5.471 -12.162 1.00 88.88 173 VAL A CA 1
ATOM 1311 C C . VAL A 1 173 ? 3.167 5.780 -13.424 1.00 88.88 173 VAL A C 1
ATOM 1313 O O . VAL A 1 173 ? 3.256 5.041 -14.398 1.00 88.88 173 VAL A O 1
ATOM 1316 N N . TYR A 1 174 ? 2.401 6.873 -13.481 1.00 88.38 174 TYR A N 1
ATOM 1317 C CA . TYR A 1 174 ? 1.658 7.298 -14.681 1.00 88.38 174 TYR A CA 1
ATOM 1318 C C . TYR A 1 174 ? 2.511 7.988 -15.757 1.00 88.38 174 TYR A C 1
ATOM 1320 O O . TYR A 1 174 ? 2.196 7.880 -16.940 1.00 88.38 174 TYR A O 1
ATOM 1328 N N . TYR A 1 175 ? 3.605 8.654 -15.386 1.00 86.44 175 TYR A N 1
ATOM 1329 C CA . TYR A 1 175 ? 4.510 9.299 -16.347 1.00 86.44 175 TYR A CA 1
ATOM 1330 C C . TYR A 1 175 ? 5.754 8.481 -16.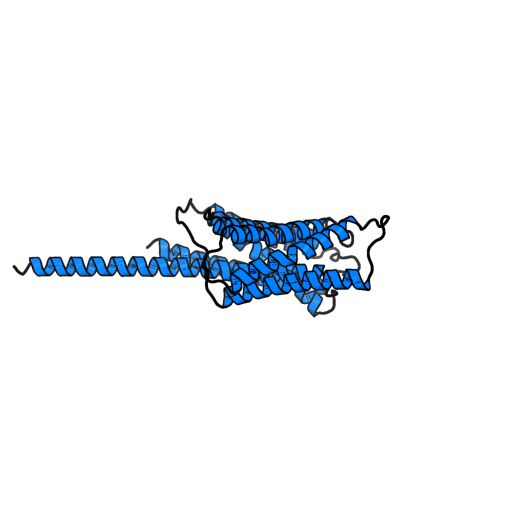689 1.00 86.44 175 TYR A C 1
ATOM 1332 O O . TYR A 1 175 ? 6.550 8.911 -17.527 1.00 86.44 175 TYR A O 1
ATOM 1340 N N . ASP A 1 176 ? 5.919 7.303 -16.088 1.00 81.56 176 ASP A N 1
ATOM 1341 C CA . ASP A 1 176 ? 6.966 6.363 -16.467 1.00 81.56 176 ASP A CA 1
ATOM 1342 C C . ASP A 1 176 ? 6.873 5.995 -17.961 1.00 81.56 176 ASP A C 1
ATOM 1344 O O . ASP A 1 176 ? 5.836 5.551 -18.463 1.00 81.56 176 ASP A O 1
ATOM 1348 N N . ARG A 1 177 ? 7.953 6.235 -18.695 1.00 78.81 177 ARG A N 1
ATOM 1349 C CA . ARG A 1 177 ? 8.032 5.977 -20.137 1.00 78.81 177 ARG A CA 1
ATOM 1350 C C . ARG A 1 177 ? 8.623 4.608 -20.452 1.00 78.81 177 ARG A C 1
ATOM 1352 O O . ARG A 1 177 ? 8.528 4.188 -21.600 1.00 78.81 177 ARG A O 1
ATOM 1359 N N . SER A 1 178 ? 9.197 3.927 -19.461 1.00 75.56 178 SER A N 1
ATOM 1360 C CA . SER A 1 178 ? 9.758 2.586 -19.634 1.00 75.56 178 SER A CA 1
ATOM 1361 C C . SER A 1 178 ? 8.669 1.540 -19.883 1.00 75.56 178 SER A C 1
ATOM 1363 O O . SER A 1 178 ? 8.861 0.614 -20.663 1.00 75.56 178 SER A O 1
ATOM 1365 N N . ILE A 1 179 ? 7.483 1.728 -19.297 1.00 75.44 179 ILE A N 1
ATOM 1366 C CA . ILE A 1 179 ? 6.360 0.792 -19.399 1.00 75.44 179 ILE A CA 1
ATOM 1367 C C . ILE A 1 179 ? 5.275 1.369 -20.314 1.00 75.44 179 ILE A C 1
ATOM 1369 O O . ILE A 1 179 ? 4.896 2.538 -20.205 1.00 75.44 179 ILE A O 1
ATOM 1373 N N . ARG A 1 180 ? 4.694 0.538 -21.190 1.00 78.06 180 ARG A N 1
ATOM 1374 C CA . ARG A 1 180 ? 3.564 0.944 -22.048 1.00 78.06 180 ARG A CA 1
ATOM 1375 C C . ARG A 1 180 ? 2.383 1.451 -21.210 1.00 78.06 180 ARG A C 1
ATOM 1377 O O . ARG A 1 180 ? 2.030 0.852 -20.196 1.00 78.06 180 ARG A O 1
ATOM 1384 N N . LEU A 1 181 ? 1.736 2.537 -21.645 1.00 75.00 181 LEU A N 1
ATOM 1385 C CA . LEU A 1 181 ? 0.592 3.142 -20.935 1.00 75.00 181 LEU A CA 1
ATOM 1386 C C . LEU A 1 181 ? -0.576 2.166 -20.733 1.00 75.00 181 LEU A C 1
ATOM 1388 O O . LEU A 1 181 ? -1.244 2.214 -19.707 1.00 75.00 181 LEU A O 1
ATOM 1392 N N . ASN A 1 182 ? -0.794 1.262 -21.687 1.00 77.25 182 ASN A N 1
ATOM 1393 C CA . ASN A 1 182 ? -1.844 0.245 -21.640 1.00 77.25 182 ASN A CA 1
ATOM 1394 C C . ASN A 1 182 ? -1.388 -1.085 -21.014 1.00 77.25 182 ASN A C 1
ATOM 1396 O O . ASN A 1 182 ? -2.093 -2.085 -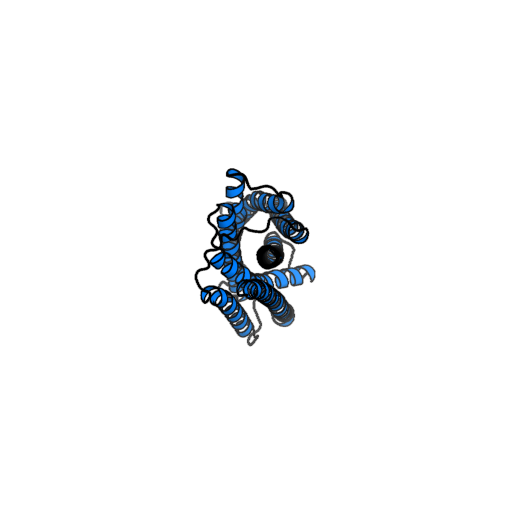21.146 1.00 77.25 182 ASN A O 1
ATOM 1400 N N . SER A 1 183 ? -0.213 -1.129 -20.374 1.00 80.56 183 SER A N 1
ATOM 1401 C CA . SER A 1 183 ? 0.239 -2.345 -19.701 1.00 80.56 183 SER A CA 1
ATOM 1402 C C . SER A 1 183 ? -0.712 -2.684 -18.545 1.00 80.56 183 SER A C 1
ATOM 1404 O O . SER A 1 183 ? -0.971 -1.819 -17.703 1.00 80.56 183 SER A O 1
ATOM 1406 N N . PRO A 1 184 ? -1.223 -3.928 -18.456 1.00 81.12 184 PRO A N 1
ATOM 1407 C CA . PRO A 1 184 ? -2.137 -4.323 -17.386 1.00 81.12 184 PRO A CA 1
ATOM 1408 C C . PRO A 1 184 ? -1.491 -4.193 -16.002 1.00 81.12 184 PRO A C 1
ATOM 1410 O O . PRO A 1 184 ? -2.169 -3.806 -15.057 1.00 81.12 184 PRO A O 1
ATOM 1413 N N . VAL A 1 185 ? -0.176 -4.424 -15.896 1.00 82.56 185 VAL A N 1
ATOM 1414 C CA . VAL A 1 185 ? 0.590 -4.247 -14.650 1.00 82.56 185 VAL A CA 1
ATOM 1415 C C . VAL A 1 185 ? 0.546 -2.789 -14.194 1.00 82.56 185 VAL A C 1
ATOM 1417 O O . VAL A 1 185 ? 0.233 -2.504 -13.047 1.00 82.56 185 VAL A O 1
ATOM 1420 N N . ARG A 1 186 ? 0.746 -1.848 -15.121 1.00 85.38 186 ARG A N 1
ATOM 1421 C CA . ARG A 1 186 ? 0.711 -0.416 -14.814 1.00 85.38 186 ARG A CA 1
ATOM 1422 C C . ARG A 1 186 ? -0.666 0.048 -14.346 1.00 85.38 186 ARG A C 1
ATOM 1424 O O . ARG A 1 186 ? -0.769 0.815 -13.393 1.00 85.38 186 ARG A O 1
ATOM 1431 N N . ILE A 1 187 ? -1.722 -0.396 -15.028 1.00 87.44 187 ILE A N 1
ATOM 1432 C CA . ILE A 1 187 ? -3.106 -0.063 -14.657 1.00 87.44 187 ILE A CA 1
ATOM 1433 C C . ILE A 1 187 ? -3.415 -0.614 -13.260 1.00 87.44 187 ILE A C 1
ATOM 1435 O O . ILE A 1 187 ? -4.033 0.071 -12.445 1.00 87.44 187 ILE A O 1
ATOM 1439 N N . LEU A 1 188 ? -2.954 -1.832 -12.976 1.00 88.81 188 LEU A N 1
ATOM 1440 C CA . LEU A 1 188 ? -3.103 -2.473 -11.678 1.00 88.81 188 LEU A CA 1
ATOM 1441 C C . LEU A 1 188 ? -2.379 -1.703 -10.566 1.00 88.81 188 LEU A C 1
ATOM 1443 O O . LEU A 1 188 ? -2.988 -1.418 -9.536 1.00 88.81 188 LEU A O 1
ATOM 1447 N N . ASP A 1 189 ? -1.125 -1.311 -10.798 1.00 90.38 189 ASP A N 1
ATOM 1448 C CA . ASP A 1 189 ? -0.330 -0.516 -9.857 1.00 90.38 189 ASP A CA 1
ATOM 1449 C C . ASP A 1 189 ? -1.004 0.834 -9.569 1.00 90.38 189 ASP A C 1
ATOM 1451 O O . ASP A 1 189 ? -1.133 1.247 -8.416 1.00 90.38 189 ASP A O 1
ATOM 1455 N N . GLN A 1 190 ? -1.527 1.500 -10.603 1.00 92.44 190 GLN A N 1
ATOM 1456 C CA . GLN A 1 190 ? -2.273 2.748 -10.435 1.00 92.44 190 GLN A CA 1
ATOM 1457 C C . GLN A 1 190 ? -3.545 2.551 -9.606 1.00 92.44 190 GLN A C 1
ATOM 1459 O O . GLN A 1 190 ? -3.806 3.332 -8.690 1.00 92.44 190 GLN A O 1
ATOM 1464 N N . LEU A 1 191 ? -4.324 1.503 -9.884 1.00 92.44 191 LEU A N 1
ATOM 1465 C CA . LEU A 1 191 ? -5.550 1.212 -9.142 1.00 92.44 191 LEU A CA 1
ATOM 1466 C C . LEU A 1 191 ? -5.253 0.903 -7.666 1.00 92.44 191 LEU A C 1
ATOM 1468 O O . LEU A 1 191 ? -5.952 1.404 -6.782 1.00 92.44 191 LEU A O 1
ATOM 1472 N N . ALA A 1 192 ? -4.189 0.143 -7.394 1.00 93.25 192 ALA A N 1
ATOM 1473 C CA . ALA A 1 192 ? -3.737 -0.168 -6.041 1.00 93.25 192 ALA A CA 1
ATOM 1474 C C . ALA A 1 192 ? -3.305 1.087 -5.271 1.00 93.25 192 ALA A C 1
ATOM 1476 O O . ALA A 1 192 ? -3.737 1.293 -4.134 1.00 93.25 192 ALA A O 1
ATOM 1477 N N . LEU A 1 193 ? -2.521 1.965 -5.901 1.00 94.88 193 LEU A N 1
ATOM 1478 C CA . LEU A 1 193 ? -2.081 3.223 -5.296 1.00 94.88 193 LEU A CA 1
ATOM 1479 C C . LEU A 1 193 ? -3.244 4.196 -5.064 1.00 94.88 193 LEU A C 1
ATOM 1481 O O . LEU A 1 193 ? -3.276 4.860 -4.028 1.00 94.88 193 LEU A O 1
ATOM 1485 N N . ILE A 1 194 ? -4.232 4.252 -5.964 1.00 95.25 194 ILE A N 1
ATOM 1486 C CA . ILE A 1 194 ? -5.458 5.042 -5.759 1.00 95.25 194 ILE A CA 1
ATOM 1487 C C . ILE A 1 194 ? -6.239 4.514 -4.549 1.00 95.25 194 ILE A C 1
ATOM 1489 O O . ILE A 1 194 ? -6.646 5.302 -3.693 1.00 95.25 194 ILE A O 1
ATOM 1493 N N . ALA A 1 195 ? -6.429 3.196 -4.447 1.00 94.31 195 ALA A N 1
ATOM 1494 C CA . ALA A 1 195 ? -7.138 2.589 -3.323 1.00 94.31 195 ALA A CA 1
ATOM 1495 C C . ALA A 1 195 ? -6.408 2.829 -1.989 1.00 94.31 195 ALA A C 1
ATOM 1497 O O . ALA A 1 195 ? -7.043 3.221 -1.007 1.00 94.31 195 ALA A O 1
ATOM 1498 N N . LEU A 1 196 ? -5.077 2.688 -1.967 1.00 95.69 196 LEU A N 1
ATOM 1499 C CA . LEU A 1 196 ? -4.241 3.004 -0.805 1.00 95.69 196 LEU A CA 1
ATOM 1500 C C . LEU A 1 196 ? -4.338 4.481 -0.415 1.00 95.69 196 LEU A C 1
ATOM 1502 O O . LEU A 1 196 ? -4.553 4.797 0.754 1.00 95.69 196 LEU A O 1
ATOM 1506 N N . MET A 1 197 ? -4.232 5.387 -1.389 1.00 96.06 197 MET A N 1
ATOM 1507 C CA . MET A 1 197 ? -4.357 6.827 -1.164 1.00 96.06 197 MET A CA 1
ATOM 1508 C C . MET A 1 197 ? -5.707 7.165 -0.522 1.00 96.06 197 MET A C 1
ATOM 1510 O O . MET A 1 197 ? -5.754 7.938 0.434 1.00 96.06 197 MET A O 1
ATOM 1514 N N . LEU A 1 198 ? -6.800 6.569 -1.008 1.00 95.31 198 LEU A N 1
ATOM 1515 C CA . LEU A 1 198 ? -8.133 6.773 -0.445 1.00 95.31 198 LEU A CA 1
ATOM 1516 C C . LEU A 1 198 ? -8.248 6.181 0.965 1.00 95.31 198 LEU A C 1
ATOM 1518 O O . LEU A 1 198 ? -8.769 6.858 1.849 1.00 95.31 198 LEU A O 1
ATOM 1522 N N . ALA A 1 199 ? -7.717 4.982 1.215 1.00 94.56 199 ALA A N 1
ATOM 1523 C CA . ALA A 1 199 ? -7.702 4.385 2.552 1.00 94.56 199 ALA A CA 1
ATOM 1524 C C . ALA A 1 199 ? -6.962 5.278 3.569 1.00 94.56 199 ALA A C 1
ATOM 1526 O O . ALA A 1 199 ? -7.521 5.607 4.617 1.00 94.56 199 ALA A O 1
ATOM 1527 N N . LEU A 1 200 ? -5.764 5.760 3.220 1.00 94.94 200 LEU A N 1
ATOM 1528 C CA . LEU A 1 200 ? -4.971 6.677 4.051 1.00 94.94 200 LEU A CA 1
ATOM 1529 C C . LEU A 1 200 ? -5.649 8.046 4.225 1.00 94.94 200 LEU A C 1
ATOM 1531 O O . LEU A 1 200 ? -5.584 8.645 5.298 1.00 94.94 200 LEU A O 1
ATOM 1535 N N . LEU A 1 201 ? -6.348 8.538 3.199 1.00 95.06 201 LEU A N 1
ATOM 1536 C CA . LEU A 1 201 ? -7.126 9.773 3.291 1.00 95.06 201 LEU A CA 1
ATOM 1537 C C . LEU A 1 201 ? -8.315 9.624 4.248 1.00 95.06 201 LEU A C 1
ATOM 1539 O O . LEU A 1 201 ? -8.638 10.553 4.981 1.00 95.06 201 LEU A O 1
ATOM 1543 N N . TYR A 1 202 ? -8.993 8.478 4.269 1.00 92.25 202 TYR A N 1
ATOM 1544 C CA . TYR A 1 202 ? -10.041 8.254 5.265 1.00 92.25 202 TYR A CA 1
ATOM 1545 C C . TYR A 1 202 ? -9.461 8.035 6.660 1.00 92.25 202 TYR A C 1
ATOM 1547 O O . TYR A 1 202 ? -10.065 8.487 7.631 1.00 92.25 202 TYR A O 1
ATOM 1555 N N . GLU A 1 203 ? -8.275 7.442 6.768 1.00 90.62 203 GLU A N 1
ATOM 1556 C CA . GLU A 1 203 ? -7.550 7.347 8.033 1.00 90.62 203 GLU A CA 1
ATOM 1557 C C . GLU A 1 203 ? -7.205 8.725 8.611 1.00 90.62 203 GLU A C 1
ATOM 1559 O O . GLU A 1 203 ? -7.412 8.965 9.803 1.00 90.62 203 GLU A O 1
ATOM 1564 N N . SER A 1 204 ? -6.771 9.678 7.781 1.00 90.00 204 SER A N 1
ATOM 1565 C CA . SER A 1 204 ? -6.525 11.048 8.248 1.00 90.00 204 SER A CA 1
ATOM 1566 C C . SER A 1 204 ? -7.800 11.721 8.766 1.00 90.00 204 SER A C 1
ATOM 1568 O O . SER A 1 204 ? -7.748 12.448 9.760 1.00 90.00 204 SER A O 1
ATOM 1570 N N . ARG A 1 205 ? -8.977 11.411 8.196 1.00 89.19 205 ARG A N 1
ATOM 1571 C CA . ARG A 1 205 ? -10.271 11.913 8.705 1.00 89.19 205 ARG A CA 1
ATOM 1572 C C . ARG A 1 205 ? -10.605 11.395 10.101 1.00 89.19 205 ARG A C 1
ATOM 1574 O O . ARG A 1 205 ? -11.171 12.151 10.891 1.00 89.19 205 ARG A O 1
ATOM 1581 N N . PHE A 1 206 ? -10.225 10.161 10.435 1.00 84.81 206 PHE A N 1
ATOM 1582 C CA . PHE A 1 206 ? -10.330 9.678 11.816 1.00 84.81 206 PHE A CA 1
ATOM 1583 C C . PHE A 1 206 ? -9.433 10.479 12.762 1.00 84.81 206 PHE A C 1
ATOM 1585 O O . PHE A 1 206 ? -9.856 10.809 13.867 1.00 84.81 206 PHE A O 1
ATOM 1592 N N . GLN A 1 207 ? -8.222 10.845 12.333 1.00 83.94 207 GLN A N 1
ATOM 1593 C CA . GLN A 1 207 ? -7.330 11.677 13.152 1.00 83.94 207 GLN A CA 1
ATOM 1594 C C . GLN A 1 207 ? -7.841 13.117 13.317 1.00 83.94 207 GLN A C 1
ATOM 1596 O O . GLN A 1 207 ? -7.472 13.788 14.275 1.00 83.94 207 GLN A O 1
ATOM 1601 N N . MET A 1 208 ? -8.710 13.579 12.416 1.00 84.19 208 MET A N 1
ATOM 1602 C CA . MET A 1 208 ? -9.406 14.869 12.492 1.00 84.19 208 MET A CA 1
ATOM 1603 C C . MET A 1 208 ? -10.694 14.843 13.324 1.00 84.19 208 MET A C 1
ATOM 1605 O O . MET A 1 208 ? -11.440 15.820 13.280 1.00 84.19 208 MET A O 1
ATOM 1609 N N . GLU A 1 209 ? -10.998 13.739 14.014 1.00 81.00 209 GLU A N 1
ATOM 1610 C CA . GLU A 1 209 ? -12.245 13.573 14.782 1.00 81.00 209 GLU A CA 1
ATOM 1611 C C . GLU A 1 209 ? -13.506 13.732 13.904 1.00 81.00 209 GLU A C 1
ATOM 1613 O O . GLU A 1 209 ? -14.589 14.070 14.372 1.00 81.00 209 GLU A O 1
ATOM 1618 N N . ARG A 1 210 ? -13.378 13.470 12.594 1.00 83.25 210 ARG A N 1
ATOM 1619 C CA . ARG A 1 210 ? -14.491 13.427 11.631 1.00 83.25 210 ARG A CA 1
ATOM 1620 C C . ARG A 1 210 ? -14.543 12.053 10.956 1.00 83.25 210 ARG A C 1
ATOM 1622 O O . ARG A 1 210 ? -14.387 11.978 9.729 1.00 83.25 210 ARG A O 1
ATOM 1629 N N . PRO A 1 211 ? -14.697 10.964 11.736 1.00 82.44 211 PRO A N 1
ATOM 1630 C CA . PRO A 1 211 ? -14.582 9.610 11.222 1.00 82.44 211 PRO A CA 1
ATOM 1631 C C . PRO A 1 211 ? -15.671 9.318 10.188 1.00 82.44 211 PRO A C 1
ATOM 1633 O O . PRO A 1 211 ? -16.828 9.715 10.317 1.00 82.44 211 PRO A O 1
ATOM 1636 N N . ASN A 1 212 ? -15.289 8.587 9.144 1.00 84.44 212 ASN A N 1
ATOM 1637 C CA . ASN A 1 212 ? -16.231 7.957 8.228 1.00 84.44 212 ASN A CA 1
ATOM 1638 C C . ASN A 1 212 ? -15.817 6.499 8.056 1.00 84.44 212 ASN A C 1
ATOM 1640 O O . ASN A 1 212 ? -15.186 6.118 7.067 1.00 84.44 212 ASN A O 1
ATOM 1644 N N . ALA A 1 213 ? -16.151 5.704 9.070 1.00 82.88 213 ALA A N 1
ATOM 1645 C CA . ALA A 1 213 ? -15.744 4.313 9.172 1.00 82.88 213 ALA A CA 1
ATOM 1646 C C . ALA A 1 213 ? -16.189 3.459 7.991 1.00 82.88 213 ALA A C 1
ATOM 1648 O O . ALA A 1 213 ? -15.435 2.610 7.525 1.00 82.88 213 ALA A O 1
ATOM 1649 N N . ARG A 1 214 ? -17.377 3.731 7.444 1.00 84.00 214 ARG A N 1
ATOM 1650 C CA . ARG A 1 214 ? -17.897 3.004 6.286 1.00 84.00 214 ARG A CA 1
ATOM 1651 C C . ARG A 1 214 ? -16.991 3.154 5.071 1.00 84.00 214 ARG A C 1
ATOM 1653 O O . ARG A 1 214 ? -16.626 2.152 4.469 1.00 84.00 214 ARG A O 1
ATOM 1660 N N . LEU A 1 215 ? -16.627 4.387 4.716 1.00 87.81 215 LEU A N 1
ATOM 1661 C CA . LEU A 1 215 ? -15.770 4.620 3.553 1.00 87.81 215 LEU A CA 1
ATOM 1662 C C . LEU A 1 215 ? -14.330 4.181 3.819 1.00 87.81 215 LEU A C 1
ATOM 1664 O O . LEU A 1 215 ? -13.712 3.611 2.927 1.00 87.81 215 LEU A O 1
ATOM 1668 N N . TYR A 1 216 ? -13.825 4.344 5.043 1.00 90.19 216 TYR A N 1
ATOM 1669 C CA . TYR A 1 216 ? -12.530 3.772 5.409 1.00 90.19 216 TYR A CA 1
ATOM 1670 C C . TYR A 1 216 ? -12.494 2.257 5.215 1.00 90.19 216 TYR A C 1
ATOM 1672 O O . TYR A 1 216 ? -11.640 1.769 4.486 1.00 90.19 216 TYR A O 1
ATOM 1680 N N . LYS A 1 217 ? -13.454 1.521 5.791 1.00 89.06 217 LYS A N 1
ATOM 1681 C CA . LYS A 1 217 ? -13.568 0.063 5.645 1.00 89.06 217 LYS A CA 1
ATOM 1682 C C . LYS A 1 217 ? -13.732 -0.343 4.174 1.00 89.06 217 LYS A C 1
ATOM 1684 O O . LYS A 1 217 ? -13.076 -1.280 3.734 1.00 89.06 217 LYS A O 1
ATOM 1689 N N . ALA A 1 218 ? -14.527 0.402 3.397 1.00 89.88 218 ALA A N 1
ATOM 1690 C CA . ALA A 1 218 ? -14.699 0.187 1.957 1.00 89.88 218 ALA A CA 1
ATOM 1691 C C . ALA A 1 218 ? -13.371 0.237 1.197 1.00 89.88 218 ALA A C 1
ATOM 1693 O O . ALA A 1 218 ? -13.038 -0.683 0.447 1.00 89.88 218 ALA A O 1
ATOM 1694 N N . PHE A 1 219 ? -12.601 1.307 1.401 1.00 92.62 219 PHE A N 1
ATOM 1695 C CA . PHE A 1 219 ? -11.322 1.491 0.724 1.00 92.62 219 PHE A CA 1
ATOM 1696 C C . PHE A 1 219 ? -10.232 0.583 1.290 1.00 92.62 219 PHE A C 1
ATOM 1698 O O . PHE A 1 219 ? -9.450 0.053 0.517 1.00 92.62 219 PHE A O 1
ATOM 1705 N N . ALA A 1 220 ? -10.204 0.319 2.595 1.00 92.50 220 ALA A N 1
ATOM 1706 C CA . ALA A 1 220 ? -9.204 -0.548 3.209 1.00 92.50 220 ALA A CA 1
ATOM 1707 C C . ALA A 1 220 ? -9.375 -2.025 2.799 1.00 92.50 220 ALA A C 1
ATOM 1709 O O . ALA A 1 220 ? -8.402 -2.649 2.376 1.00 92.50 220 ALA A O 1
ATOM 1710 N N . TRP A 1 221 ? -10.597 -2.580 2.838 1.00 92.38 221 TRP A N 1
ATOM 1711 C CA . TRP A 1 221 ? -10.837 -3.960 2.381 1.00 92.38 221 TRP A CA 1
ATOM 1712 C C . TRP A 1 221 ? -10.606 -4.134 0.884 1.00 92.38 221 TRP A C 1
ATOM 1714 O O . TRP A 1 221 ? -10.134 -5.186 0.467 1.00 92.38 221 TRP A O 1
ATOM 1724 N N . SER A 1 222 ? -10.920 -3.120 0.077 1.00 91.88 222 SER A N 1
ATOM 1725 C CA . SER A 1 222 ? -10.703 -3.176 -1.371 1.00 91.88 222 SER A CA 1
ATOM 1726 C C . SER A 1 222 ? -9.245 -2.907 -1.772 1.00 91.88 222 SER A C 1
ATOM 1728 O O . SER A 1 222 ? -8.769 -3.483 -2.750 1.00 91.88 222 SER A O 1
ATOM 1730 N N . ALA A 1 223 ? -8.501 -2.109 -0.998 1.00 94.25 223 ALA A N 1
ATOM 1731 C CA . ALA A 1 223 ? -7.074 -1.871 -1.207 1.00 94.25 223 ALA A CA 1
ATOM 1732 C C . ALA A 1 223 ? -6.221 -3.107 -0.900 1.00 94.25 223 ALA A C 1
ATOM 1734 O O . ALA A 1 223 ? -5.235 -3.332 -1.592 1.00 94.25 223 ALA A O 1
ATOM 1735 N N . LEU A 1 224 ? -6.593 -3.926 0.091 1.00 93.88 224 LEU A N 1
ATOM 1736 C CA . LEU A 1 224 ? -5.852 -5.140 0.463 1.00 93.88 224 LEU A CA 1
ATOM 1737 C C . LEU A 1 224 ? -5.524 -6.068 -0.722 1.00 93.88 224 LEU A C 1
ATOM 1739 O O . LEU A 1 224 ? -4.338 -6.309 -0.962 1.00 93.88 224 LEU A O 1
ATOM 1743 N N . PRO A 1 225 ? -6.513 -6.578 -1.484 1.00 92.69 225 PRO A N 1
ATOM 1744 C CA . PRO A 1 225 ? -6.240 -7.450 -2.619 1.00 92.69 225 PRO A CA 1
ATOM 1745 C C . PRO A 1 225 ? -5.463 -6.743 -3.724 1.00 92.69 225 PRO A C 1
ATOM 1747 O O . PRO A 1 225 ? -4.569 -7.356 -4.299 1.00 92.69 225 PRO A O 1
ATOM 1750 N N . LEU A 1 226 ? -5.749 -5.460 -3.978 1.00 93.62 226 LEU A N 1
ATOM 1751 C CA . LEU A 1 226 ? -5.052 -4.663 -4.990 1.00 93.62 226 LEU A CA 1
ATOM 1752 C C . LEU A 1 226 ? -3.566 -4.473 -4.671 1.00 93.62 226 LEU A C 1
ATOM 1754 O O . LEU A 1 226 ? -2.715 -4.674 -5.532 1.00 93.62 226 LEU A O 1
ATOM 1758 N N . LEU A 1 227 ? -3.248 -4.114 -3.428 1.00 93.75 227 LEU A N 1
ATOM 1759 C CA . LEU A 1 227 ? -1.871 -3.964 -2.966 1.00 93.75 227 LEU A CA 1
ATOM 1760 C C . LEU A 1 227 ? -1.159 -5.311 -2.919 1.00 93.75 227 LEU A C 1
ATOM 1762 O O . LEU A 1 227 ? 0.016 -5.376 -3.261 1.00 93.75 227 LEU A O 1
ATOM 1766 N N . GLY A 1 228 ? -1.864 -6.385 -2.555 1.00 91.62 228 GLY A N 1
ATOM 1767 C CA . GLY A 1 228 ? -1.315 -7.734 -2.618 1.00 91.62 228 GLY A CA 1
ATOM 1768 C C . GLY A 1 228 ? -0.872 -8.103 -4.032 1.00 91.62 228 GLY A C 1
ATOM 1769 O O . GLY A 1 228 ? 0.290 -8.433 -4.238 1.00 91.62 228 GLY A O 1
ATOM 1770 N N . VAL A 1 229 ? -1.765 -7.988 -5.018 1.00 92.19 229 VAL A N 1
ATOM 1771 C CA . VAL A 1 229 ? -1.482 -8.375 -6.411 1.00 92.19 229 VAL A CA 1
ATOM 1772 C C . VAL A 1 229 ? -0.525 -7.420 -7.137 1.00 92.19 229 VAL A C 1
ATOM 1774 O O . VAL A 1 229 ? 0.131 -7.830 -8.087 1.00 92.19 229 VAL A O 1
ATOM 1777 N N . SER A 1 230 ? -0.422 -6.164 -6.702 1.00 91.50 230 SER A N 1
ATOM 1778 C CA . SER A 1 230 ? 0.541 -5.200 -7.245 1.00 91.50 230 SER A CA 1
ATOM 1779 C C . SER A 1 230 ? 1.918 -5.365 -6.593 1.00 91.50 230 SER A C 1
ATOM 1781 O O . SER A 1 230 ? 2.898 -5.689 -7.258 1.00 91.50 230 SER A O 1
ATOM 1783 N N . ALA A 1 231 ? 2.007 -5.204 -5.273 1.00 89.62 231 ALA A N 1
ATOM 1784 C CA . ALA A 1 231 ? 3.280 -5.007 -4.590 1.00 89.62 231 ALA A CA 1
ATOM 1785 C C . ALA A 1 231 ? 4.018 -6.309 -4.236 1.00 89.62 231 ALA A C 1
ATOM 1787 O O . ALA A 1 231 ? 5.250 -6.338 -4.272 1.00 89.62 231 ALA A O 1
ATOM 1788 N N . ILE A 1 232 ? 3.303 -7.393 -3.906 1.00 87.31 232 ILE A N 1
ATOM 1789 C CA . ILE A 1 232 ? 3.945 -8.670 -3.540 1.00 87.31 232 ILE A CA 1
ATOM 1790 C C . ILE A 1 232 ? 4.689 -9.273 -4.741 1.00 87.31 232 ILE A C 1
ATOM 1792 O O . ILE A 1 232 ? 5.844 -9.662 -4.566 1.00 87.31 232 ILE A O 1
ATOM 1796 N N . PRO A 1 233 ? 4.122 -9.319 -5.964 1.00 88.50 233 PRO A N 1
ATOM 1797 C CA . PRO A 1 233 ? 4.851 -9.843 -7.113 1.00 88.50 233 PRO A CA 1
ATOM 1798 C C . PRO A 1 233 ? 6.105 -9.040 -7.446 1.00 88.50 233 PRO A C 1
ATOM 1800 O O . PRO A 1 233 ? 7.138 -9.653 -7.706 1.00 88.50 233 PRO A O 1
ATOM 1803 N N . HIS A 1 234 ? 6.062 -7.706 -7.340 1.00 85.50 234 HIS A N 1
ATOM 1804 C CA . HIS A 1 234 ? 7.260 -6.863 -7.457 1.00 85.50 234 HIS A CA 1
ATOM 1805 C C . HIS A 1 234 ? 8.323 -7.250 -6.420 1.00 85.50 234 HIS A C 1
ATOM 1807 O O . HIS A 1 234 ? 9.487 -7.425 -6.773 1.00 85.50 234 HIS A O 1
ATOM 1813 N N . ALA A 1 235 ? 7.937 -7.477 -5.160 1.00 82.81 235 ALA A N 1
ATOM 1814 C CA . ALA A 1 235 ? 8.861 -7.930 -4.118 1.00 82.81 235 ALA A CA 1
ATOM 1815 C C . ALA A 1 235 ? 9.469 -9.314 -4.410 1.00 82.81 235 ALA A C 1
ATOM 1817 O O . ALA A 1 235 ? 10.673 -9.502 -4.234 1.00 82.81 235 ALA A O 1
ATOM 1818 N N . VAL A 1 236 ? 8.666 -10.265 -4.900 1.00 85.56 236 VAL A N 1
ATOM 1819 C CA . VAL A 1 236 ? 9.137 -11.604 -5.301 1.00 85.56 236 VAL A CA 1
ATOM 1820 C C . VAL A 1 236 ? 10.119 -11.511 -6.468 1.00 85.56 236 VAL A C 1
ATOM 1822 O O . VAL A 1 236 ? 11.165 -12.154 -6.436 1.00 85.56 236 VAL A O 1
ATOM 1825 N N . MET A 1 237 ? 9.820 -10.687 -7.474 1.00 84.25 237 MET A N 1
ATOM 1826 C CA . MET A 1 237 ? 10.706 -10.494 -8.624 1.00 84.25 237 MET A CA 1
ATOM 1827 C C . MET A 1 237 ? 12.016 -9.786 -8.238 1.00 84.25 237 MET A C 1
ATOM 1829 O O . MET A 1 237 ? 13.073 -10.151 -8.748 1.00 84.25 237 MET A O 1
ATOM 1833 N N . MET A 1 238 ? 11.984 -8.827 -7.303 1.00 82.56 238 MET A N 1
ATOM 1834 C CA . MET A 1 238 ? 13.205 -8.212 -6.759 1.00 82.56 238 MET A CA 1
ATOM 1835 C C . MET A 1 238 ? 14.049 -9.224 -5.974 1.00 82.56 238 MET A C 1
ATOM 1837 O O . MET A 1 238 ? 15.262 -9.284 -6.154 1.00 82.56 238 MET A O 1
ATOM 1841 N N . ALA A 1 239 ? 13.421 -10.056 -5.137 1.00 81.75 239 ALA A N 1
ATOM 1842 C CA . ALA A 1 239 ? 14.120 -11.107 -4.395 1.00 81.75 239 ALA A CA 1
ATOM 1843 C C . ALA A 1 239 ? 14.728 -12.175 -5.323 1.00 81.75 239 ALA A C 1
ATOM 1845 O O . ALA A 1 239 ? 15.800 -12.702 -5.036 1.00 81.75 239 ALA A O 1
ATOM 1846 N N . GLY A 1 240 ? 14.066 -12.465 -6.447 1.00 81.38 240 GLY A N 1
ATOM 1847 C CA . GLY A 1 240 ? 14.565 -13.355 -7.497 1.00 81.38 240 GLY A CA 1
ATOM 1848 C C . GLY A 1 240 ? 15.655 -12.748 -8.389 1.00 81.38 240 GLY A C 1
ATOM 1849 O O . GLY A 1 240 ? 16.158 -13.442 -9.267 1.00 81.38 240 GLY A O 1
ATOM 1850 N N . GLY A 1 241 ? 16.020 -11.475 -8.191 1.00 79.44 241 GLY A N 1
ATOM 1851 C CA . GLY A 1 241 ? 17.032 -10.777 -8.990 1.00 79.44 241 GLY A CA 1
ATOM 1852 C C . GLY A 1 241 ? 16.562 -10.334 -10.380 1.00 79.44 241 GLY A C 1
ATOM 1853 O O . GLY A 1 241 ? 17.364 -9.810 -11.148 1.00 79.44 241 GLY A O 1
ATOM 1854 N N . SER A 1 242 ? 15.278 -10.510 -10.708 1.00 76.62 242 SER A N 1
ATOM 1855 C CA . SER A 1 242 ? 14.693 -10.086 -11.989 1.00 76.62 242 SER A CA 1
ATOM 1856 C C . SER A 1 242 ? 14.453 -8.574 -12.057 1.00 76.62 242 SER A C 1
ATOM 1858 O O . SER A 1 242 ? 14.415 -8.012 -13.146 1.00 76.62 242 SER A O 1
ATOM 1860 N N . TYR A 1 243 ? 14.328 -7.905 -10.904 1.00 72.50 243 TYR A N 1
ATOM 1861 C CA . TYR A 1 243 ? 14.299 -6.443 -10.797 1.00 72.50 243 TYR A CA 1
ATOM 1862 C C . TYR A 1 243 ? 15.431 -5.927 -9.912 1.00 72.50 243 TYR A C 1
ATOM 1864 O O . TYR A 1 243 ? 15.701 -6.472 -8.841 1.00 72.50 243 TYR A O 1
ATOM 1872 N N . ALA A 1 244 ? 16.047 -4.821 -10.331 1.00 69.75 244 ALA A N 1
ATOM 1873 C CA . ALA A 1 244 ? 16.974 -4.083 -9.488 1.00 69.75 244 ALA A CA 1
ATOM 1874 C C . ALA A 1 244 ? 16.221 -3.404 -8.332 1.00 69.75 244 ALA A C 1
ATOM 1876 O O . ALA A 1 244 ? 15.150 -2.830 -8.526 1.00 69.75 244 ALA A O 1
ATOM 1877 N N . MET A 1 245 ? 16.807 -3.431 -7.133 1.00 73.38 245 MET A N 1
ATOM 1878 C CA . MET A 1 245 ? 16.332 -2.634 -6.001 1.00 73.38 245 MET A CA 1
ATOM 1879 C C . MET A 1 245 ? 16.674 -1.160 -6.233 1.00 73.38 245 MET A C 1
ATOM 1881 O O . MET A 1 245 ? 17.773 -0.700 -5.920 1.00 73.38 245 MET A O 1
ATOM 1885 N N . ASP A 1 246 ? 15.725 -0.422 -6.798 1.00 77.25 246 ASP A N 1
ATOM 1886 C CA . ASP A 1 246 ? 15.805 1.018 -7.008 1.00 77.25 246 ASP A CA 1
ATOM 1887 C C . ASP A 1 246 ? 14.780 1.773 -6.135 1.00 77.25 246 ASP A C 1
ATOM 1889 O O . ASP A 1 246 ? 14.050 1.196 -5.322 1.00 77.25 246 ASP A O 1
ATOM 1893 N N . ALA A 1 247 ? 14.733 3.101 -6.271 1.00 77.56 247 ALA A N 1
ATOM 1894 C CA . ALA A 1 247 ? 13.808 3.930 -5.497 1.00 77.56 247 ALA A CA 1
ATOM 1895 C C . ALA A 1 247 ? 12.326 3.561 -5.733 1.00 77.56 247 ALA A C 1
ATOM 1897 O O . ALA A 1 247 ? 11.513 3.697 -4.813 1.00 77.56 247 ALA A O 1
ATOM 1898 N N . SER A 1 248 ? 11.989 3.075 -6.935 1.00 80.25 248 SER A N 1
ATOM 1899 C CA . SER A 1 248 ? 10.648 2.610 -7.304 1.00 80.25 248 SER A CA 1
ATOM 1900 C C . SER A 1 248 ? 10.314 1.285 -6.616 1.00 80.25 248 SER A C 1
ATOM 1902 O O . SER A 1 248 ? 9.241 1.159 -6.025 1.00 80.25 248 SER A O 1
ATOM 1904 N N . GLY A 1 249 ? 11.256 0.338 -6.603 1.00 83.75 249 GLY A N 1
ATOM 1905 C CA . GLY A 1 249 ? 11.160 -0.931 -5.877 1.00 83.75 249 GLY A CA 1
ATOM 1906 C C . GLY A 1 249 ? 10.883 -0.737 -4.386 1.00 83.75 249 GLY A C 1
ATOM 1907 O O . GLY A 1 249 ? 9.992 -1.374 -3.822 1.00 83.75 249 GLY A O 1
ATOM 1908 N N . ALA A 1 250 ? 11.552 0.230 -3.752 1.00 85.44 250 ALA A N 1
ATOM 1909 C CA . ALA A 1 250 ? 11.268 0.594 -2.363 1.00 85.44 250 ALA A CA 1
ATOM 1910 C C . ALA A 1 250 ? 9.872 1.227 -2.167 1.00 85.44 250 ALA A C 1
ATOM 1912 O O . ALA A 1 250 ? 9.250 1.023 -1.122 1.00 85.44 250 ALA A O 1
ATOM 1913 N N . GLY A 1 251 ? 9.346 1.940 -3.169 1.00 88.00 251 GLY A N 1
ATOM 1914 C CA . GLY A 1 251 ? 7.958 2.422 -3.181 1.00 88.00 251 GLY A CA 1
ATOM 1915 C C . GLY A 1 251 ? 6.936 1.278 -3.222 1.00 88.00 251 GLY A C 1
ATOM 1916 O O . GLY A 1 251 ? 5.944 1.303 -2.489 1.00 88.00 251 GLY A O 1
ATOM 1917 N N . TYR A 1 252 ? 7.211 0.218 -3.988 1.00 89.56 252 TYR A N 1
ATOM 1918 C CA . TYR A 1 252 ? 6.400 -1.005 -3.959 1.00 89.56 252 TYR A CA 1
ATOM 1919 C C . TYR A 1 252 ? 6.544 -1.765 -2.636 1.00 89.56 252 TYR A C 1
ATOM 1921 O O . TYR A 1 252 ? 5.547 -2.248 -2.104 1.00 89.56 252 TYR A O 1
ATOM 1929 N N . ALA A 1 253 ? 7.735 -1.807 -2.033 1.00 90.25 253 ALA A N 1
ATOM 1930 C CA . ALA A 1 253 ? 7.905 -2.374 -0.693 1.00 90.25 253 ALA A CA 1
ATOM 1931 C C . ALA A 1 253 ? 7.058 -1.625 0.354 1.00 90.25 253 ALA A C 1
ATOM 1933 O O . ALA A 1 253 ? 6.385 -2.252 1.174 1.00 90.25 253 ALA A O 1
ATOM 1934 N N . PHE A 1 254 ? 7.012 -0.290 0.283 1.00 93.56 254 PHE A N 1
ATOM 1935 C CA . PHE A 1 254 ? 6.106 0.520 1.101 1.00 93.56 254 PHE A CA 1
ATOM 1936 C C . PHE A 1 254 ? 4.633 0.138 0.882 1.00 93.56 254 PHE A C 1
ATOM 1938 O O . PHE A 1 254 ? 3.905 -0.052 1.858 1.00 93.56 254 PHE A O 1
ATOM 1945 N N . ALA A 1 255 ? 4.196 -0.029 -0.369 1.00 93.56 255 ALA A N 1
ATOM 1946 C CA . ALA A 1 255 ? 2.833 -0.452 -0.691 1.00 93.56 255 ALA A CA 1
ATOM 1947 C C . ALA A 1 255 ? 2.501 -1.855 -0.132 1.00 93.56 255 ALA A C 1
ATOM 1949 O O . ALA A 1 255 ? 1.414 -2.056 0.416 1.00 93.56 255 ALA A O 1
ATOM 1950 N N . ALA A 1 256 ? 3.448 -2.799 -0.184 1.00 92.56 256 ALA A N 1
ATOM 1951 C CA . ALA A 1 256 ? 3.298 -4.133 0.405 1.00 92.56 256 ALA A CA 1
ATOM 1952 C C . ALA A 1 256 ? 3.163 -4.073 1.936 1.00 92.56 256 ALA A C 1
ATOM 1954 O O . ALA A 1 256 ? 2.270 -4.700 2.510 1.00 92.56 256 ALA A O 1
ATOM 1955 N N . PHE A 1 257 ? 3.996 -3.277 2.613 1.00 94.75 257 PHE A N 1
ATOM 1956 C CA . PHE A 1 257 ? 3.865 -3.081 4.059 1.00 94.75 257 PHE A CA 1
ATOM 1957 C C . PHE A 1 257 ? 2.584 -2.336 4.433 1.00 94.75 257 PHE A C 1
ATOM 1959 O O . PHE A 1 257 ? 1.994 -2.646 5.468 1.00 94.75 257 PHE A O 1
ATOM 1966 N N . CYS A 1 258 ? 2.091 -1.436 3.578 1.00 94.81 258 CYS A N 1
ATOM 1967 C CA . CYS A 1 258 ? 0.780 -0.822 3.759 1.00 94.81 258 CYS A CA 1
ATOM 1968 C C . CYS A 1 258 ? -0.359 -1.844 3.680 1.00 94.81 258 CYS A C 1
ATOM 1970 O O . CYS A 1 258 ? -1.324 -1.716 4.427 1.00 94.81 258 CYS A O 1
ATOM 1972 N N . ALA A 1 259 ? -0.258 -2.881 2.841 1.00 94.38 259 ALA A N 1
ATOM 1973 C CA . ALA A 1 259 ? -1.243 -3.963 2.836 1.00 94.38 259 ALA A CA 1
ATOM 1974 C C . ALA A 1 259 ? -1.284 -4.673 4.200 1.00 94.38 259 ALA A C 1
ATOM 1976 O O . ALA A 1 259 ? -2.355 -4.835 4.784 1.00 94.38 259 ALA A O 1
ATOM 1977 N N . LEU A 1 260 ? -0.118 -5.015 4.761 1.00 93.81 260 LEU A N 1
ATOM 1978 C CA . 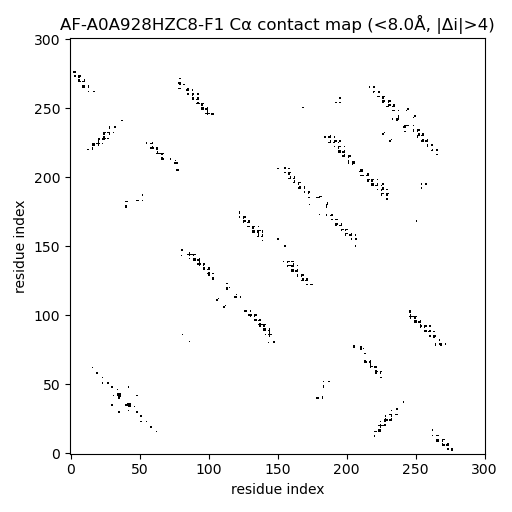LEU A 1 260 ? -0.033 -5.593 6.106 1.00 93.81 260 LEU A CA 1
ATOM 1979 C C . LEU A 1 260 ? -0.592 -4.634 7.169 1.00 93.81 260 LEU A C 1
ATOM 1981 O O . LEU A 1 260 ? -1.377 -5.047 8.021 1.00 93.81 260 LEU A O 1
ATOM 1985 N N . TYR A 1 261 ? -0.223 -3.355 7.097 1.00 94.88 261 TYR A N 1
ATOM 1986 C CA . TYR A 1 261 ? -0.708 -2.312 7.996 1.00 94.88 261 TYR A CA 1
ATOM 1987 C C . TYR A 1 261 ? -2.237 -2.200 7.976 1.00 94.88 261 TYR A C 1
ATOM 1989 O O . TYR A 1 261 ? -2.862 -2.230 9.035 1.00 94.88 261 TYR A O 1
ATOM 1997 N N . LEU A 1 262 ? -2.850 -2.144 6.789 1.00 94.31 262 LEU A N 1
ATOM 1998 C CA . LEU A 1 262 ? -4.303 -2.075 6.626 1.00 94.31 262 LEU A CA 1
ATOM 1999 C C . LEU A 1 262 ? -5.001 -3.338 7.142 1.00 94.31 262 LEU A C 1
ATOM 2001 O O . LEU A 1 262 ? -6.035 -3.226 7.798 1.00 94.31 262 LEU A O 1
ATOM 2005 N N . ALA A 1 263 ? -4.434 -4.527 6.906 1.00 93.50 263 ALA A N 1
ATOM 2006 C CA . ALA A 1 263 ? -4.977 -5.777 7.441 1.00 93.50 263 ALA A CA 1
ATOM 2007 C C . ALA A 1 263 ? -5.003 -5.753 8.974 1.00 93.50 263 ALA A C 1
ATOM 2009 O O . ALA A 1 263 ? -6.050 -5.978 9.580 1.00 93.50 263 ALA A O 1
ATOM 2010 N N . VAL A 1 264 ? -3.870 -5.416 9.599 1.00 92.88 264 VAL A N 1
ATOM 2011 C CA . VAL A 1 264 ? -3.761 -5.310 11.061 1.00 92.88 264 VAL A CA 1
ATOM 2012 C C . VAL A 1 264 ? -4.719 -4.249 11.603 1.00 92.88 264 VAL A C 1
ATOM 2014 O O . VAL A 1 264 ? -5.371 -4.472 12.621 1.00 92.88 264 VAL A O 1
ATOM 2017 N N . ARG A 1 265 ? -4.857 -3.120 10.903 1.00 90.44 265 ARG A N 1
ATOM 2018 C CA . ARG A 1 265 ? -5.796 -2.050 11.250 1.00 90.44 265 ARG A CA 1
ATOM 2019 C C . ARG A 1 265 ? -7.250 -2.507 11.259 1.00 90.44 265 ARG A C 1
ATOM 2021 O O . ARG A 1 265 ? -7.994 -2.162 12.173 1.00 90.44 265 ARG A O 1
ATOM 2028 N N . LEU A 1 266 ? -7.656 -3.257 10.241 1.00 90.31 266 LEU A N 1
ATOM 2029 C CA . LEU A 1 266 ? -9.016 -3.774 10.106 1.00 90.31 266 LEU A CA 1
ATOM 2030 C C . LEU A 1 266 ? -9.323 -4.864 11.139 1.00 90.31 266 LEU A C 1
ATOM 2032 O O . LEU A 1 266 ? -10.429 -4.889 11.684 1.00 90.31 266 LEU A O 1
ATOM 2036 N N . PHE A 1 267 ? -8.344 -5.716 11.458 1.00 89.12 267 PHE A N 1
ATOM 2037 C CA . PHE A 1 267 ? -8.476 -6.676 12.554 1.00 89.12 267 PHE A CA 1
ATOM 2038 C C . PHE A 1 267 ? -8.597 -5.972 13.905 1.00 89.12 267 PHE A C 1
ATOM 2040 O O . PHE A 1 267 ? -9.538 -6.260 14.634 1.00 89.12 267 PHE A O 1
ATOM 2047 N N . SER A 1 268 ? -7.753 -4.977 14.199 1.00 85.62 268 SER A N 1
ATOM 2048 C CA . SER A 1 268 ? -7.822 -4.281 15.491 1.00 85.62 268 SER A CA 1
ATOM 2049 C C . SER A 1 268 ? -9.113 -3.478 15.678 1.00 85.62 268 SER A C 1
ATOM 2051 O O . SER A 1 268 ? -9.581 -3.347 16.803 1.00 85.62 268 SER A O 1
ATOM 2053 N N . LEU A 1 269 ? -9.710 -2.978 14.588 1.00 82.25 269 LEU A N 1
ATOM 2054 C CA . LEU A 1 269 ? -11.055 -2.392 14.601 1.00 82.25 269 LEU A CA 1
ATOM 2055 C C . LEU A 1 269 ? -12.143 -3.434 14.881 1.00 82.25 269 LEU A C 1
ATOM 2057 O O . LEU A 1 269 ? -13.121 -3.137 15.559 1.00 82.25 269 LEU A O 1
ATOM 2061 N N . SER A 1 270 ? -11.989 -4.645 14.344 1.00 81.38 270 SER A N 1
ATOM 2062 C CA . SER A 1 270 ? -12.949 -5.729 14.566 1.00 81.38 270 SER A CA 1
ATOM 2063 C C . SER A 1 270 ? -12.873 -6.252 16.002 1.00 81.38 270 SER A C 1
ATOM 2065 O O . SER A 1 270 ? -13.910 -6.557 16.580 1.00 81.38 270 SER A O 1
ATOM 2067 N N . ASP A 1 271 ? -11.676 -6.312 16.588 1.00 79.12 271 ASP A N 1
ATOM 2068 C CA . ASP A 1 271 ? -11.468 -6.755 17.971 1.00 79.12 271 ASP A CA 1
ATOM 2069 C C . ASP A 1 271 ? -12.022 -5.738 18.978 1.00 79.12 271 ASP A C 1
ATOM 2071 O O . ASP A 1 271 ? -12.734 -6.128 19.901 1.00 79.12 271 ASP A O 1
ATOM 2075 N N . SER A 1 272 ? -11.805 -4.432 18.758 1.00 76.31 272 SER A N 1
ATOM 2076 C CA . SER A 1 272 ? -12.408 -3.395 19.611 1.00 76.31 272 SER A CA 1
ATOM 2077 C C . SER A 1 272 ? -13.939 -3.427 19.575 1.00 76.31 272 SER A C 1
ATOM 2079 O O . SER A 1 272 ? -14.583 -3.233 20.600 1.00 76.31 272 SER A O 1
ATOM 2081 N N . GLU A 1 273 ? -14.531 -3.738 18.413 1.00 74.75 273 GLU A N 1
ATOM 2082 C CA . GLU A 1 273 ? -15.982 -3.931 18.299 1.00 74.75 273 GLU A CA 1
ATOM 2083 C C . GLU A 1 273 ? -16.481 -5.171 19.066 1.00 74.75 273 GLU A C 1
ATOM 2085 O O . GLU A 1 273 ? -17.648 -5.208 19.442 1.00 74.75 273 GLU A O 1
ATOM 2090 N N . GLN A 1 274 ? -15.655 -6.206 19.273 1.00 71.94 274 GLN A N 1
ATOM 2091 C CA . GLN A 1 274 ? -16.040 -7.375 20.084 1.00 71.94 274 GLN A CA 1
ATOM 2092 C C . GLN A 1 274 ? -15.962 -7.067 21.578 1.00 71.94 274 GLN A C 1
ATOM 2094 O O . GLN A 1 274 ? -16.850 -7.472 22.328 1.00 71.94 274 GLN A O 1
ATOM 2099 N N . GLU A 1 275 ? -14.922 -6.343 21.992 1.00 74.38 275 GLU A N 1
ATOM 2100 C CA . GLU A 1 275 ? -14.684 -5.991 23.392 1.00 74.38 275 GLU A CA 1
ATOM 2101 C C . GLU A 1 275 ? -15.794 -5.081 23.938 1.00 74.38 275 GLU A C 1
ATOM 2103 O O . GLU A 1 275 ? -16.389 -5.413 24.964 1.00 74.38 275 GLU A O 1
ATOM 2108 N N . GLU A 1 276 ? -16.178 -4.025 23.206 1.00 72.50 276 GLU A N 1
ATOM 2109 C CA . GLU A 1 276 ? -17.291 -3.135 23.591 1.00 72.50 276 GLU A CA 1
ATOM 2110 C C . GLU A 1 276 ? -18.603 -3.909 23.806 1.00 72.50 276 GLU A C 1
ATOM 2112 O O . GLU A 1 276 ? -19.308 -3.695 24.790 1.00 72.50 276 GLU A O 1
ATOM 2117 N N . VAL A 1 277 ? -18.900 -4.873 22.931 1.00 71.94 277 VAL A N 1
ATOM 2118 C CA . VAL A 1 277 ? -20.124 -5.683 23.022 1.00 71.94 277 VAL A CA 1
ATOM 2119 C C . VAL A 1 277 ? -20.096 -6.615 24.228 1.00 71.94 277 VAL A C 1
ATOM 2121 O O . VAL A 1 277 ? -21.126 -6.818 24.863 1.00 71.94 277 VAL A O 1
ATOM 2124 N N . SER A 1 278 ? -18.935 -7.185 24.555 1.00 71.88 278 SER A N 1
ATOM 2125 C CA . SER A 1 278 ? -18.802 -8.062 25.721 1.00 71.88 278 SER A CA 1
ATOM 2126 C C . SER A 1 278 ? -18.996 -7.313 27.045 1.00 71.88 278 SER A C 1
ATOM 2128 O O . SER A 1 278 ? -19.621 -7.851 27.961 1.00 71.88 278 SER A O 1
ATOM 2130 N N . ILE A 1 279 ? -18.529 -6.061 27.124 1.00 74.81 279 ILE A N 1
ATOM 2131 C CA . ILE A 1 279 ? -18.697 -5.201 28.302 1.00 74.81 279 ILE A CA 1
ATOM 2132 C C . ILE A 1 279 ? -20.173 -4.824 28.466 1.00 74.81 279 ILE A C 1
ATOM 2134 O O . ILE A 1 279 ? -20.729 -5.063 29.535 1.00 74.81 279 ILE A O 1
ATOM 2138 N N . GLU A 1 280 ? -20.835 -4.346 27.401 1.00 76.44 280 GLU A N 1
ATOM 2139 C CA . GLU A 1 280 ? -22.269 -4.000 27.439 1.00 76.44 280 GLU A CA 1
ATOM 2140 C C . GLU A 1 280 ? -23.145 -5.193 27.865 1.00 76.44 280 GLU A C 1
ATOM 2142 O O . GLU A 1 280 ? -24.110 -5.020 28.606 1.00 76.44 280 GLU A O 1
ATOM 2147 N N . GLN A 1 281 ? -22.817 -6.413 27.421 1.00 77.75 281 GLN A N 1
ATOM 2148 C CA . GLN A 1 281 ? -23.544 -7.618 27.837 1.00 77.75 281 GLN A CA 1
ATOM 2149 C C . GLN A 1 281 ? -23.314 -7.958 29.312 1.00 77.75 281 GLN A C 1
ATOM 2151 O O . GLN A 1 281 ? -24.267 -8.272 30.012 1.00 77.75 281 GLN A O 1
ATOM 2156 N N . THR A 1 282 ? -22.076 -7.844 29.795 1.00 78.88 282 THR A N 1
ATOM 2157 C CA . THR A 1 282 ? -21.746 -8.130 31.200 1.00 78.88 282 THR A CA 1
ATOM 2158 C C . THR A 1 282 ? -22.418 -7.133 32.149 1.00 78.88 282 THR A C 1
ATOM 2160 O O . THR A 1 282 ? -22.913 -7.526 33.202 1.00 78.88 282 THR A O 1
ATOM 2163 N N . GLU A 1 283 ? -22.468 -5.849 31.778 1.00 80.50 283 GLU A N 1
ATOM 2164 C CA . GLU A 1 283 ? -23.178 -4.819 32.549 1.00 80.50 283 GLU A CA 1
ATOM 2165 C C . GLU A 1 283 ? -24.696 -5.054 32.556 1.00 80.50 283 GLU A C 1
ATOM 2167 O O . GLU A 1 283 ? -25.324 -4.932 33.606 1.00 80.50 283 GLU A O 1
ATOM 2172 N N . ALA A 1 284 ? -25.289 -5.433 31.419 1.00 76.88 284 ALA A N 1
ATOM 2173 C CA . ALA A 1 284 ? -26.715 -5.753 31.345 1.00 76.88 284 ALA A CA 1
ATOM 2174 C C . ALA A 1 284 ? -27.084 -6.975 32.205 1.00 76.88 284 ALA A C 1
ATOM 2176 O O . ALA A 1 284 ? -28.054 -6.918 32.962 1.00 76.88 284 ALA A O 1
ATOM 2177 N N . ASP A 1 285 ? -26.279 -8.039 32.140 1.00 77.50 285 ASP A N 1
ATOM 2178 C CA . ASP A 1 285 ? -26.489 -9.258 32.926 1.00 77.50 285 ASP A CA 1
ATOM 2179 C C . ASP A 1 285 ? -26.335 -8.980 34.439 1.00 77.50 285 ASP A C 1
ATOM 2181 O O . ASP A 1 285 ? -27.080 -9.523 35.258 1.00 77.50 285 ASP A O 1
ATOM 2185 N N . ALA A 1 286 ? -25.415 -8.089 34.833 1.00 74.75 286 ALA A N 1
ATOM 2186 C CA . ALA A 1 286 ? -25.248 -7.673 36.228 1.00 74.75 286 ALA A CA 1
ATOM 2187 C C . ALA A 1 286 ? -26.471 -6.904 36.765 1.00 74.75 286 ALA A C 1
ATOM 2189 O O . ALA A 1 286 ? -26.915 -7.169 37.882 1.00 74.75 286 ALA A O 1
ATOM 2190 N N . VAL A 1 287 ? -27.056 -6.007 35.962 1.00 77.94 287 VAL A N 1
ATOM 2191 C CA . VAL A 1 287 ? -28.256 -5.236 36.341 1.00 77.94 287 VAL A CA 1
ATOM 2192 C C . VAL A 1 287 ? -29.499 -6.128 36.454 1.00 77.94 287 VAL A C 1
ATOM 2194 O O . VAL A 1 287 ? -30.282 -5.958 37.388 1.00 77.94 287 VAL A O 1
ATOM 2197 N N . GLU A 1 288 ? -29.682 -7.103 35.557 1.00 73.00 288 GLU A N 1
ATOM 2198 C CA . GLU A 1 288 ? -30.778 -8.082 35.682 1.00 73.00 288 GLU A CA 1
ATOM 2199 C C . GLU A 1 288 ? -30.624 -8.956 36.937 1.00 73.00 288 GLU A C 1
ATOM 2201 O O . GLU A 1 288 ? -31.612 -9.252 37.608 1.00 73.00 288 GLU A O 1
ATOM 2206 N N . THR A 1 289 ? -29.389 -9.310 37.306 1.00 71.56 289 THR A N 1
ATOM 2207 C CA . THR A 1 289 ? -29.118 -10.114 38.509 1.00 71.56 289 THR A CA 1
ATOM 2208 C C . THR A 1 289 ? -29.404 -9.337 39.803 1.00 71.56 289 THR A C 1
ATOM 2210 O O . THR A 1 289 ? -29.918 -9.914 40.762 1.00 71.56 289 THR A O 1
ATOM 2213 N N . GLU A 1 290 ? -29.121 -8.030 39.846 1.00 69.62 290 GLU A N 1
ATOM 2214 C CA . GLU A 1 290 ? -29.478 -7.167 40.986 1.00 69.62 290 GLU A CA 1
ATOM 2215 C C . GLU A 1 290 ? -30.993 -6.920 41.090 1.00 69.62 290 GLU A C 1
ATOM 2217 O O . GLU A 1 290 ? -31.536 -6.888 42.197 1.00 69.62 290 GLU A O 1
ATOM 2222 N N . ALA A 1 291 ? -31.698 -6.800 39.960 1.00 67.00 291 ALA A N 1
ATOM 2223 C CA . ALA A 1 291 ? -33.153 -6.642 39.940 1.00 67.00 291 ALA A CA 1
ATOM 2224 C C . ALA A 1 291 ? -33.884 -7.900 40.454 1.00 67.00 291 ALA A C 1
ATOM 2226 O O . ALA A 1 291 ? -34.787 -7.787 41.283 1.00 67.00 291 ALA A O 1
ATOM 2227 N N . ASP A 1 292 ? -33.444 -9.094 40.038 1.00 62.62 292 ASP A N 1
ATOM 2228 C CA . ASP A 1 292 ? -34.028 -10.379 40.465 1.00 62.62 292 ASP A CA 1
ATOM 2229 C C . ASP A 1 292 ? -33.678 -10.747 41.927 1.00 62.62 292 ASP A C 1
ATOM 2231 O O . ASP A 1 292 ? -34.353 -11.562 42.562 1.00 62.62 292 ASP A O 1
ATOM 2235 N N . ALA A 1 293 ? -32.630 -10.137 42.494 1.00 62.00 293 ALA A N 1
ATOM 2236 C CA . ALA A 1 293 ? -32.320 -10.221 43.923 1.00 62.00 293 ALA A CA 1
ATOM 2237 C C . ALA A 1 293 ? -33.214 -9.289 44.763 1.00 62.00 293 ALA A C 1
ATOM 2239 O O . ALA A 1 293 ? -33.721 -9.703 45.805 1.00 62.00 293 ALA A O 1
ATOM 2240 N N . GLY A 1 294 ? -33.468 -8.064 44.289 1.00 59.50 294 GLY A N 1
ATOM 2241 C CA . GLY A 1 294 ? -34.349 -7.106 44.968 1.00 59.50 294 GLY A CA 1
ATOM 2242 C C . GLY A 1 294 ? -35.829 -7.510 44.982 1.00 59.50 294 GLY A C 1
ATOM 2243 O O . GLY A 1 294 ? -36.554 -7.147 45.907 1.00 59.50 294 GLY A O 1
ATOM 2244 N N . GLU A 1 295 ? -36.287 -8.284 43.995 1.00 55.88 295 GLU A N 1
ATOM 2245 C CA . GLU A 1 295 ? -37.668 -8.787 43.941 1.00 55.88 295 GLU A CA 1
ATOM 2246 C C . GLU A 1 295 ? -37.911 -9.930 44.948 1.00 55.88 295 GLU A C 1
ATOM 2248 O O . GLU A 1 295 ? -38.955 -9.969 45.597 1.00 55.88 295 GLU A O 1
ATOM 2253 N N . LYS A 1 296 ? -36.907 -10.786 45.192 1.00 56.44 296 LYS A N 1
ATOM 2254 C CA . LYS A 1 296 ? -36.989 -11.883 46.180 1.00 56.44 296 LYS A CA 1
ATOM 2255 C C . LYS A 1 296 ? -36.957 -11.409 47.633 1.00 56.44 296 LYS A C 1
ATOM 2257 O O . LYS A 1 296 ? -37.598 -12.029 48.479 1.00 56.44 296 LYS A O 1
ATOM 2262 N N . ASP A 1 297 ? -36.273 -10.303 47.920 1.00 54.97 297 ASP A N 1
ATOM 2263 C CA . ASP A 1 297 ? -36.257 -9.705 49.263 1.00 54.97 297 ASP A CA 1
ATOM 2264 C C . ASP A 1 297 ? -37.589 -9.016 49.617 1.00 54.97 297 ASP A C 1
ATOM 2266 O O . ASP A 1 297 ? -37.921 -8.864 50.793 1.00 54.97 297 ASP A O 1
ATOM 2270 N N . ASN A 1 298 ? -38.388 -8.638 48.614 1.00 53.66 298 ASN A N 1
ATOM 2271 C CA . ASN A 1 298 ? -39.692 -8.001 48.811 1.00 53.66 298 ASN A CA 1
ATOM 2272 C C . ASN A 1 298 ? -40.845 -9.010 48.969 1.00 53.66 298 ASN A C 1
ATOM 2274 O O . ASN A 1 298 ? -41.885 -8.654 49.511 1.00 53.66 298 ASN A O 1
ATOM 2278 N N . GLU A 1 299 ? -40.672 -10.264 48.535 1.00 52.78 299 GLU A N 1
ATOM 2279 C CA . GLU A 1 299 ? -41.638 -11.351 48.776 1.00 52.78 299 GLU A CA 1
ATOM 2280 C C . GLU A 1 299 ? -41.484 -12.007 50.165 1.00 52.78 299 GLU A C 1
ATOM 2282 O O . GLU A 1 299 ? -42.337 -12.798 50.572 1.00 52.78 299 GLU A O 1
ATOM 2287 N N . GLN A 1 300 ? -40.411 -11.695 50.905 1.00 50.34 300 GLN A N 1
ATOM 2288 C CA . GLN A 1 300 ? -40.144 -12.235 52.248 1.00 50.34 300 GLN A CA 1
ATOM 2289 C C . GLN A 1 300 ? -40.509 -11.290 53.411 1.00 50.34 300 GLN A C 1
ATOM 2291 O O . GLN A 1 300 ? -40.339 -11.681 54.569 1.00 50.34 300 GLN A O 1
ATOM 2296 N N . ASN A 1 301 ? -41.043 -10.095 53.128 1.00 47.81 301 ASN A N 1
ATOM 2297 C CA . ASN A 1 301 ? -41.616 -9.160 54.113 1.00 47.81 301 ASN A CA 1
ATOM 2298 C C . ASN A 1 301 ? -43.139 -9.067 53.976 1.00 47.81 301 ASN A C 1
ATOM 2300 O O . ASN A 1 301 ? -43.799 -8.868 55.022 1.00 47.81 301 ASN A O 1
#

Foldseek 3Di:
DPLLVVLVVLLVLLVVLQVLLQVLQVVLLVQCVPAADLQQRAGDPPRCLVVSLVVLVVQLCVLLVVLVVDDDDPDLQAQDLDDQLLLVLLLLLLVLLQVLLVLLVVCCVVVHDDDPPDPCVLLNVLSVQLSVLSNLQSVLSNCSNPPPDQQDPVSLVSLCSVLSSLVSLLVSLCPDPSHDNPHSLSVLSNVLSVLLSQLSVQVSCSSVSNHDPSSNSSSLSSSLSSLSNRQSSLVVCVVVVVDPPGSNNSVSSSSNSSSSSSSVRSNSSSVVSNVVVVVVVVVVVVVVVVVVVVVVVVVVD

Radius of gyration: 23.02 Å; Cα contacts (8 Å, |Δi|>4): 370; chains: 1; bounding box: 68×39×81 Å

pLDDT: mean 82.68, std 11.7, range [46.31, 96.56]

Sequence (301 aa):
MKQTGKAKRNTVLTALAAVSALVLAVWQSLLLQSKFDFDTHTYDPGTASPMLMLAVLAVFVLFFLSTLVWKKEKTEETLSRGGVLLSVSASLCGAALLVSCGLFFHTMLFSGLPYAGNPDRAQYALKLASALLAIPSAVYFFRIAFSRQKLSRPAVMLSFAPVAYTAVFLVGVYYDRSIRLNSPVRILDQLALIALMLALLYESRFQMERPNARLYKAFAWSALPLLGVSAIPHAVMMAGGSYAMDASGAGYAFAAFCALYLAVRLFSLSDSEQEEVSIEQTEADAVETEADAGEKDNEQN